Protein 8AK1 (pdb70)

Nearest PDB structures (foldseek):
  8ak1-assembly1_A  TM=1.008E+00  e=2.665E-19  synthetic construct
  8aiw-assembly1_A  TM=1.008E+00  e=1.060E-18  synthetic construct
  7z73-assembly1_F  TM=9.991E-01  e=9.534E-16  synthetic construct
  8p9d-assembly1_F  TM=9.968E-01  e=1.511E-15  Lama glama
  5eyl-assembly1_A  TM=9.914E-01  e=3.249E-14  synthetic construct

Foldseek 3Di:
DLLVVLLVCLQVQVLVSNVVSVVVPHDQCRQDPFQDGSLLRNLLNLNVSSNVVSVVSPHDLAGQTNQQDGSLLNNLLNQRQVSNVVSVVSPHDQQRAGPVRDGSLNNNVVNVNVVNNVVSVVSD/DVQLVVLVVVVVVLLVVLLVCLLVQQCPDPVSVVCCVPRPVVVLQVSLCSNCVVQVDDDGDDFDLVVQPDPGSSSSSNVSSVSSVVVVVVSVVVVVVSVD

Solvent-accessible surface area: 10208 Å² total; per-residue (Å²): 106,63,20,64,104,0,16,65,1,0,0,8,24,30,50,97,63,0,102,92,7,31,91,101,62,9,78,15,87,11,118,31,140,44,4,0,18,0,0,0,6,0,0,7,9,26,30,56,75,1,0,38,15,0,20,144,61,53,13,79,15,45,15,105,8,118,28,6,0,1,0,1,0,0,0,0,3,4,31,40,64,104,3,0,77,12,0,38,142,76,48,10,62,24,100,5,101,12,136,84,33,2,24,0,84,36,0,0,50,140,10,59,19,132,94,3,12,119,46,2,56,92,55,96,139,129,60,21,87,48,4,50,145,1,1,85,50,9,19,139,23,1,91,94,10,1,69,85,1,57,28,96,42,130,11,6,66,12,0,0,37,0,1,0,26,6,2,0,42,35,0,14,72,12,0,1,73,80,27,63,22,93,122,110,18,92,29,26,66,126,151,5,111,96,177,56,4,72,113,19,0,44,27,0,8,80,31,0,29,72,22,41,122,102,8,40,47,72,6,109,104,120,120,123

Organism: Helicobacter pylori (strain ATCC 700392 / 26695) (NCBI:txid85962)

Radius of gyration: 17.0 Å; Cα contacts (8 Å, |Δi|>4): 354; chains: 2; bounding box: 44×47×41 Å

Secondary structure (DSSP, 8-state):
-HHHHHHHHHHHT-HHHHHHHHHTT--TT---TTS--HHHHHHHHT-HHHHHHHHHTT--TT---TTS--HHHHHHHHT-HHHHHHHHHTT--TT---TT---HHHHHHHTT-HHHHHHHHHH-/-HHHHHHHHHHHHHHHHHHHHGGG--TTSHHHHHHHIIIIIHHHHHHHHHHHGGGT--------GGG---S-HHHHHHHHHHHHHHHHHHHHHHHHHHH-

Sequence (224 aa):
DLGKKLLEAALIGQDDEVRILMANGADVNAMDNFGHTPLHLAAMMGHLEIVEVLLKTGADVNAFDLTGFTPLHLAAYAGHLEIVEVLLKHGADVNAQDQDGATPFDLAAWFGNEDIAEVLQKAAIKAFEETLKGFETWLKVAMQKATLIDYNSLTGQALFQSAIYAPALSFFSSMGAPFGIIETFTLAPTKCPYLDGLKISACLMEQVIQNYRMIVALIQNKLS

B-factor: mean 23.22, std 9.91, range [10.46, 76.13]

Structure (mmCIF, N/CA/C/O backbone):
data_8AK1
#
_entry.id   8AK1
#
_cell.length_a   32.441
_cell.length_b   79.673
_cell.length_c   90.056
_cell.angle_alpha   90.000
_cell.angle_beta   90.000
_cell.angle_gamma   90.000
#
_symmetry.space_group_name_H-M   'P 21 21 21'
#
loop_
_entity.id
_entity.type
_entity.pdbx_description
1 polymer 'Designed Ankyrin Repeat Protein K2'
2 polymer 'Cag pathogenicity island protein (Cag19)'
3 water water
#
loop_
_atom_site.group_PDB
_atom_site.id
_atom_site.type_symbol
_atom_site.label_atom_id
_atom_site.label_alt_id
_atom_site.label_comp_id
_atom_site.label_asym_id
_atom_site.label_entity_id
_atom_site.label_seq_id
_atom_site.pdbx_PDB_ins_code
_atom_site.Cartn_x
_atom_site.Cartn_y
_atom_site.Cartn_z
_atom_site.occupancy
_atom_site.B_iso_or_equiv
_atom_site.auth_seq_id
_atom_site.auth_comp_id
_atom_site.auth_asym_id
_atom_site.auth_atom_id
_atom_site.pdbx_PDB_model_num
ATOM 1 N N . ASP A 1 15 ? -3.461 13.592 9.513 1.00 60.17 15 ASP A N 1
ATOM 2 C CA . ASP A 1 15 ? -3.846 12.184 9.574 1.00 36.59 15 ASP A CA 1
ATOM 3 C C . ASP A 1 15 ? -3.576 11.600 10.958 1.00 37.96 15 ASP A C 1
ATOM 4 O O . ASP A 1 15 ? -2.876 10.578 11.089 1.00 30.18 15 ASP A O 1
ATOM 6 N N . LEU A 1 16 ? -4.144 12.243 11.987 1.00 30.49 16 LEU A N 1
ATOM 7 C CA . LEU A 1 16 ? -3.817 11.867 13.359 1.00 27.13 16 LEU A CA 1
ATOM 8 C C . LEU A 1 16 ? -4.339 10.482 13.709 1.00 25.62 16 LEU A C 1
ATOM 9 O O . LEU A 1 16 ? -3.741 9.796 14.543 1.00 19.55 16 LEU A O 1
ATOM 14 N N . GLY A 1 17 ? -5.460 10.070 13.116 1.00 20.94 17 GLY A N 1
ATOM 15 C CA . GLY A 1 17 ? -6.007 8.764 13.443 1.00 19.98 17 GLY A CA 1
ATOM 16 C C . GLY A 1 17 ? -5.093 7.634 13.019 1.00 18.86 17 GLY A C 1
ATOM 17 O O . GLY A 1 17 ? -4.862 6.681 13.775 1.00 18.39 17 GLY A O 1
ATOM 18 N N . LYS A 1 18 ? -4.570 7.716 11.796 1.00 17.60 18 LYS A N 1
ATOM 19 C CA . LYS A 1 18 ? -3.638 6.705 11.324 1.00 20.56 18 LYS A CA 1
ATOM 20 C C . LYS A 1 18 ? -2.370 6.715 12.162 1.00 15.30 18 LYS A C 1
ATOM 21 O O . LYS A 1 18 ? -1.829 5.659 12.488 1.00 17.28 18 LYS A O 1
ATOM 23 N N . LYS A 1 19 ? -1.885 7.905 12.528 1.00 15.85 19 LYS A N 1
ATOM 24 C CA . LYS A 1 19 ? -0.697 7.971 13.376 1.00 17.61 19 LYS A CA 1
ATOM 25 C C . LYS A 1 19 ? -0.947 7.314 14.727 1.00 15.37 19 LYS A C 1
ATOM 26 O O . LYS A 1 19 ? -0.078 6.607 15.256 1.00 16.71 19 LYS A O 1
ATOM 32 N N . LEU A 1 20 ? -2.134 7.538 15.306 1.00 16.94 20 LEU A N 1
ATOM 33 C CA . LEU A 1 20 ? -2.460 6.946 16.597 1.00 15.51 20 LEU A CA 1
ATOM 34 C C . LEU A 1 20 ? -2.559 5.428 16.502 1.00 17.36 20 LEU A C 1
ATOM 35 O O . LEU A 1 20 ? -2.059 4.713 17.378 1.00 16.30 20 LEU A O 1
ATOM 40 N N . LEU A 1 21 ? -3.213 4.920 15.454 1.00 13.38 21 LEU A N 1
ATOM 41 C CA . LEU A 1 21 ? -3.278 3.475 15.245 1.00 12.91 21 LEU A CA 1
ATOM 42 C C . LEU A 1 21 ? -1.880 2.879 15.133 1.00 15.81 21 LEU A C 1
ATOM 43 O O . LEU A 1 21 ? -1.604 1.791 15.663 1.00 13.66 21 LEU A O 1
ATOM 48 N N . GLU A 1 22 ? -0.988 3.581 14.438 1.00 13.88 22 GLU A N 1
ATOM 49 C CA . GLU A 1 22 ? 0.379 3.097 14.262 1.00 14.11 22 GLU A CA 1
ATOM 50 C C . GLU A 1 22 ? 1.143 3.111 15.579 1.00 15.12 22 GLU A C 1
ATOM 51 O O . GLU A 1 22 ? 1.823 2.133 15.930 1.00 14.58 22 GLU A O 1
ATOM 57 N N . ALA A 1 23 ? 1.078 4.227 16.307 1.00 14.16 23 ALA A N 1
ATOM 58 C CA . ALA A 1 23 ? 1.809 4.320 17.566 1.00 17.10 23 ALA A CA 1
ATOM 59 C C . ALA A 1 23 ? 1.258 3.350 18.603 1.00 14.78 23 ALA A C 1
ATOM 60 O O . ALA A 1 23 ? 2.024 2.786 19.393 1.00 14.63 23 ALA A O 1
ATOM 62 N N . ALA A 1 24 ? -0.057 3.121 18.600 1.00 12.86 24 ALA A N 1
ATOM 63 C CA . ALA A 1 24 ? -0.638 2.194 19.561 1.00 14.03 24 ALA A CA 1
ATOM 64 C C . ALA A 1 24 ? -0.241 0.751 19.266 1.00 13.62 24 ALA A C 1
ATOM 65 O O . ALA A 1 24 ? -0.156 -0.071 20.185 1.00 15.00 24 ALA A O 1
ATOM 67 N N . LEU A 1 25 ? -0.031 0.412 18.000 1.00 13.93 25 LEU A N 1
ATOM 68 C CA . LEU A 1 25 ? 0.428 -0.936 17.682 1.00 12.24 25 LEU A CA 1
ATOM 69 C C . LEU A 1 25 ? 1.915 -1.088 17.993 1.00 13.70 25 LEU A C 1
ATOM 70 O O . LEU A 1 25 ? 2.341 -2.067 18.625 1.00 13.88 25 LEU A O 1
ATOM 75 N N . ILE A 1 26 ? 2.722 -0.123 17.557 1.00 12.18 26 ILE A N 1
ATOM 76 C CA . ILE A 1 26 ? 4.161 -0.239 17.751 1.00 11.88 26 ILE A CA 1
ATOM 77 C C . ILE A 1 26 ? 4.518 -0.194 19.230 1.00 14.18 26 ILE A C 1
ATOM 78 O O . ILE A 1 26 ? 5.454 -0.873 19.672 1.00 15.90 26 ILE A O 1
ATOM 83 N N . GLY A 1 27 ? 3.775 0.572 20.019 1.00 14.03 27 GLY A N 1
ATOM 84 C CA . GLY A 1 27 ? 4.111 0.796 21.410 1.00 15.05 27 GLY A CA 1
ATOM 85 C C . GLY A 1 27 ? 4.881 2.075 21.682 1.00 21.50 27 GLY A C 1
ATOM 86 O O . GLY A 1 27 ? 5.760 2.077 22.553 1.00 20.97 27 GLY A O 1
ATOM 87 N N . GLN A 1 28 ? 4.595 3.153 20.956 1.00 15.22 28 GLN A N 1
ATOM 88 C CA . GLN A 1 28 ? 5.255 4.446 21.157 1.00 16.69 28 GLN A CA 1
ATOM 89 C C . GLN A 1 28 ? 4.453 5.271 22.163 1.00 19.83 28 GLN A C 1
ATOM 90 O O . GLN A 1 28 ? 3.639 6.124 21.802 1.00 18.20 28 GLN A O 1
ATOM 96 N N . ASP A 1 29 ? 4.700 4.998 23.457 1.00 18.15 29 ASP A N 1
ATOM 97 C CA . ASP A 1 29 ? 3.973 5.662 24.544 1.00 20.92 29 ASP A CA 1
ATOM 98 C C . ASP A 1 29 ? 3.977 7.177 24.390 1.00 22.74 29 ASP A C 1
ATOM 99 O O . ASP A 1 29 ? 2.926 7.819 24.465 1.00 21.50 29 ASP A O 1
ATOM 104 N N . ASP A 1 30 ? 5.169 7.771 24.237 1.00 20.98 30 ASP A N 1
ATOM 105 C CA . ASP A 1 30 ? 5.260 9.227 24.137 1.00 22.95 30 ASP A CA 1
ATOM 106 C C . ASP A 1 30 ? 4.424 9.744 22.979 1.00 18.97 30 ASP A C 1
ATOM 107 O O . ASP A 1 30 ? 3.689 10.723 23.126 1.00 18.09 30 ASP A O 1
ATOM 112 N N . GLU A 1 31 ? 4.505 9.082 21.824 1.00 18.58 31 GLU A N 1
ATOM 113 C CA . GLU A 1 31 ? 3.755 9.536 20.659 1.00 18.51 31 GLU A CA 1
ATOM 114 C C . GLU A 1 31 ? 2.250 9.418 20.883 1.00 18.69 31 GLU A C 1
ATOM 115 O O . GLU A 1 31 ? 1.489 10.308 20.475 1.00 19.09 31 GLU A O 1
ATOM 121 N N . VAL A 1 32 ? 1.792 8.336 21.527 1.00 15.48 32 VAL A N 1
ATOM 122 C CA . VAL A 1 32 ? 0.360 8.231 21.822 1.00 14.36 32 VAL A CA 1
ATOM 123 C C . VAL A 1 32 ? -0.093 9.407 22.686 1.00 20.05 32 VAL A C 1
ATOM 124 O O . VAL A 1 32 ? -1.145 10.019 22.441 1.00 18.42 32 VAL A O 1
ATOM 128 N N . ARG A 1 33 ? 0.686 9.732 23.723 1.00 19.11 33 ARG A N 1
ATOM 129 C CA . ARG A 1 33 ? 0.306 10.836 24.604 1.00 20.11 33 ARG A CA 1
ATOM 130 C C . ARG A 1 33 ? 0.277 12.161 23.852 1.00 19.05 33 ARG A C 1
ATOM 131 O O . ARG A 1 33 ? -0.644 12.966 24.033 1.00 19.65 33 ARG A O 1
ATOM 139 N N . ILE A 1 34 ? 1.287 12.408 23.016 1.00 21.33 34 ILE A N 1
ATOM 140 C CA . ILE A 1 34 ? 1.315 13.617 22.195 1.00 21.30 34 ILE A CA 1
ATOM 141 C C . ILE A 1 34 ? 0.086 13.678 21.292 1.00 21.23 34 ILE A C 1
ATOM 142 O O . ILE A 1 34 ? -0.575 14.719 21.181 1.00 23.34 34 ILE A O 1
ATOM 147 N N . LEU A 1 35 ? -0.238 12.560 20.635 1.00 21.53 35 LEU A N 1
ATOM 148 C CA . LEU A 1 35 ? -1.364 12.549 19.706 1.00 19.59 35 LEU A CA 1
ATOM 149 C C . LEU A 1 35 ? -2.677 12.847 20.420 1.00 20.78 35 LEU A C 1
ATOM 150 O O . LEU A 1 35 ? -3.500 13.622 19.916 1.00 21.04 35 LEU A O 1
ATOM 155 N N . MET A 1 36 ? -2.894 12.254 21.601 1.00 20.40 36 MET A N 1
ATOM 156 C CA . MET A 1 36 ? -4.142 12.518 22.316 1.00 22.20 36 MET A CA 1
ATOM 157 C C . MET A 1 36 ? -4.213 13.977 22.744 1.00 20.26 36 MET A C 1
ATOM 158 O O . MET A 1 36 ? -5.277 14.604 22.670 1.00 20.68 36 MET A O 1
ATOM 163 N N . ALA A 1 37 ? -3.082 14.545 23.169 1.00 21.64 37 ALA A N 1
ATOM 164 C CA . ALA A 1 37 ? -3.088 15.945 23.567 1.00 21.25 37 ALA A CA 1
ATOM 165 C C . ALA A 1 37 ? -3.321 16.868 22.381 1.00 27.34 37 ALA A C 1
ATOM 166 O O . ALA A 1 37 ? -3.750 18.007 22.571 1.00 32.00 37 ALA A O 1
ATOM 168 N N . ASN A 1 38 ? -3.062 16.404 21.163 1.00 22.25 38 ASN A N 1
ATOM 169 C CA . ASN A 1 38 ? -3.250 17.220 19.974 1.00 22.63 38 ASN A CA 1
ATOM 170 C C . ASN A 1 38 ? -4.517 16.847 19.223 1.00 26.56 38 ASN A C 1
ATOM 171 O O . ASN A 1 38 ? -4.650 17.176 18.042 1.00 24.63 38 ASN A O 1
ATOM 176 N N . GLY A 1 39 ? -5.433 16.138 19.880 1.00 23.07 39 GLY A N 1
ATOM 177 C CA . GLY A 1 39 ? -6.766 15.941 19.350 1.00 24.47 39 GLY A CA 1
ATOM 178 C C . GLY A 1 39 ? -6.996 14.693 18.534 1.00 24.69 39 GLY A C 1
ATOM 179 O O . GLY A 1 39 ? -8.004 14.626 17.825 1.00 21.40 39 GLY A O 1
ATOM 180 N N . ALA A 1 40 ? -6.103 13.705 18.591 1.00 19.38 40 ALA A N 1
ATOM 181 C CA . ALA A 1 40 ? -6.343 12.474 17.847 1.00 18.68 40 ALA A CA 1
ATOM 182 C C . ALA A 1 40 ? -7.631 11.803 18.314 1.00 23.68 40 ALA A C 1
ATOM 183 O O . ALA A 1 40 ? -8.004 11.866 19.489 1.00 21.98 40 ALA A O 1
ATOM 185 N N . ASP A 1 41 ? -8.317 11.156 17.370 1.00 18.58 41 ASP A N 1
ATOM 186 C CA . ASP A 1 41 ? -9.570 10.460 17.643 1.00 21.85 41 ASP A CA 1
ATOM 187 C C . ASP A 1 41 ? -9.268 9.121 18.308 1.00 22.15 41 ASP A C 1
ATOM 188 O O . ASP A 1 41 ? -8.691 8.218 17.686 1.00 18.67 41 ASP A O 1
ATOM 193 N N . VAL A 1 42 ? -9.672 8.986 19.571 1.00 19.18 42 VAL A N 1
ATOM 194 C CA . VAL A 1 42 ? -9.488 7.729 20.283 1.00 17.11 42 VAL A CA 1
ATOM 195 C C . VAL A 1 42 ? -10.270 6.591 19.623 1.00 15.92 42 VAL A C 1
ATOM 196 O O . VAL A 1 42 ? -9.995 5.415 19.888 1.00 19.34 42 VAL A O 1
ATOM 200 N N . ASN A 1 43 ? -11.250 6.911 18.769 1.00 16.77 43 ASN A N 1
ATOM 201 C CA . ASN A 1 43 ? -12.042 5.912 18.052 1.00 19.13 43 ASN A CA 1
ATOM 202 C C . ASN A 1 43 ? -11.536 5.641 16.634 1.00 17.86 43 ASN A C 1
ATOM 203 O O . ASN A 1 43 ? -12.252 5.000 15.856 1.00 19.44 43 ASN A O 1
ATOM 208 N N . ALA A 1 44 ? -10.352 6.147 16.266 1.00 16.61 44 ALA A N 1
ATOM 209 C CA . ALA A 1 44 ? -9.802 5.923 14.929 1.00 18.75 44 ALA A CA 1
ATOM 210 C C . ALA A 1 44 ? -9.840 4.443 14.586 1.00 19.24 44 ALA A C 1
ATOM 211 O O . ALA A 1 44 ? -9.601 3.596 15.441 1.00 18.02 44 ALA A O 1
ATOM 213 N N . MET A 1 45 ? -10.150 4.131 13.331 1.00 15.39 45 MET A N 1
ATOM 214 C CA . MET A 1 45 ? -10.382 2.748 12.927 1.00 13.59 45 MET A CA 1
ATOM 215 C C . MET A 1 45 ? -9.469 2.375 11.769 1.00 15.90 45 MET A C 1
ATOM 216 O O . MET A 1 45 ? -9.413 3.101 10.770 1.00 15.50 45 MET A O 1
ATOM 221 N N . ASP A 1 46 ? -8.745 1.254 11.897 1.00 13.61 46 ASP A N 1
ATOM 222 C CA . ASP A 1 46 ? -7.979 0.789 10.745 1.00 16.03 46 ASP A CA 1
ATOM 223 C C . ASP A 1 46 ? -8.904 0.030 9.789 1.00 16.05 46 ASP A C 1
ATOM 224 O O . ASP A 1 46 ? -10.120 -0.069 10.007 1.00 14.90 46 ASP A O 1
ATOM 229 N N . ASN A 1 47 ? -8.335 -0.492 8.696 1.00 13.86 47 ASN A N 1
ATOM 230 C CA . ASN A 1 47 ? -9.167 -1.099 7.657 1.00 14.52 47 ASN A CA 1
ATOM 231 C C . ASN A 1 47 ? -9.723 -2.444 8.076 1.00 16.61 47 ASN A C 1
ATOM 232 O O . ASN A 1 47 ? -10.433 -3.087 7.293 1.00 18.17 47 ASN A O 1
ATOM 237 N N . PHE A 1 48 ? -9.402 -2.887 9.283 1.00 12.83 48 PHE A N 1
ATOM 238 C CA . PHE A 1 48 ? -9.896 -4.140 9.822 1.00 12.04 48 PHE A CA 1
ATOM 239 C C . PHE A 1 48 ? -10.888 -3.913 10.945 1.00 11.76 48 PHE A C 1
ATOM 240 O O . PHE A 1 48 ? -11.318 -4.875 11.582 1.00 13.53 48 PHE A O 1
ATOM 248 N N . GLY A 1 49 ? -11.285 -2.658 11.175 1.00 14.10 49 GLY A N 1
ATOM 249 C CA . GLY A 1 49 ? -12.181 -2.329 12.262 1.00 15.77 49 GLY A CA 1
ATOM 250 C C . GLY A 1 49 ? -11.529 -2.175 13.618 1.00 11.70 49 GLY A C 1
ATOM 251 O O . GLY A 1 49 ? -12.246 -2.002 14.614 1.00 11.71 49 GLY A O 1
ATOM 252 N N . HIS A 1 50 ? -10.200 -2.248 13.704 1.00 13.34 50 HIS A N 1
ATOM 253 C CA . HIS A 1 50 ? -9.543 -2.062 14.991 1.00 12.62 50 HIS A CA 1
ATOM 254 C C . HIS A 1 50 ? -9.564 -0.596 15.401 1.00 13.71 50 HIS A C 1
ATOM 255 O O . HIS A 1 50 ? -9.276 0.292 14.591 1.00 14.81 50 HIS A O 1
ATOM 262 N N . THR A 1 51 ? -9.824 -0.354 16.679 1.00 12.25 51 THR A N 1
ATOM 263 C CA . THR A 1 51 ? -9.465 0.907 17.321 1.00 12.86 51 THR A CA 1
ATOM 264 C C . THR A 1 51 ? -8.056 0.805 17.869 1.00 14.13 51 THR A C 1
ATOM 265 O O . THR A 1 51 ? -7.487 -0.290 17.964 1.00 13.47 51 THR A O 1
ATOM 269 N N . PRO A 1 52 ? -7.456 1.937 18.258 1.00 14.82 52 PRO A N 1
ATOM 270 C CA . PRO A 1 52 ? -6.149 1.863 18.928 1.00 12.77 52 PRO A CA 1
ATOM 271 C C . PRO A 1 52 ? -6.160 0.954 20.134 1.00 12.89 52 PRO A C 1
ATOM 272 O O . PRO A 1 52 ? -5.167 0.266 20.384 1.00 16.12 52 PRO A O 1
ATOM 276 N N . LEU A 1 53 ? -7.266 0.913 20.882 1.00 11.59 53 LEU A N 1
ATOM 277 C CA . LEU A 1 53 ? -7.302 0.059 22.064 1.00 15.35 53 LEU A CA 1
ATOM 278 C C . LEU A 1 53 ? -7.174 -1.413 21.681 1.00 13.83 53 LEU A C 1
ATOM 279 O O . LEU A 1 53 ? -6.494 -2.172 22.380 1.00 13.43 53 LEU A O 1
ATOM 284 N N . HIS A 1 54 ? -7.836 -1.835 20.593 1.00 15.09 54 HIS A N 1
ATOM 285 C CA . HIS A 1 54 ? -7.633 -3.183 20.058 1.00 16.20 54 HIS A CA 1
ATOM 286 C C . HIS A 1 54 ? -6.147 -3.491 19.912 1.00 15.41 54 HIS A C 1
ATOM 287 O O . HIS A 1 54 ? -5.670 -4.552 20.336 1.00 12.28 54 HIS A O 1
ATOM 294 N N . LEU A 1 55 ? -5.409 -2.584 19.265 1.00 12.10 55 LEU A N 1
ATOM 295 C CA . LEU A 1 55 ? -4.029 -2.901 18.901 1.00 12.74 55 LEU A CA 1
ATOM 296 C C . LEU A 1 55 ? -3.128 -2.911 20.131 1.00 15.16 55 LEU A C 1
ATOM 297 O O . LEU A 1 55 ? -2.314 -3.829 20.300 1.00 15.64 55 LEU A O 1
ATOM 302 N N . ALA A 1 56 ? -3.282 -1.915 21.012 1.00 14.72 56 ALA A N 1
ATOM 303 C CA . ALA A 1 56 ? -2.485 -1.862 22.239 1.00 12.99 56 ALA A CA 1
ATOM 304 C C . ALA A 1 56 ? -2.766 -3.054 23.144 1.00 12.99 56 ALA A C 1
ATOM 305 O O . ALA A 1 56 ? -1.845 -3.598 23.761 1.00 14.27 56 ALA A O 1
ATOM 307 N N . ALA A 1 57 ? -4.038 -3.476 23.236 1.00 14.02 57 ALA A N 1
ATOM 308 C CA . ALA A 1 57 ? -4.382 -4.611 24.085 1.00 12.56 57 ALA A CA 1
ATOM 309 C C . ALA A 1 57 ? -3.822 -5.903 23.515 1.00 14.43 57 ALA A C 1
ATOM 310 O O . ALA A 1 57 ? -3.300 -6.738 24.258 1.00 15.71 57 ALA A O 1
ATOM 312 N N . MET A 1 58 ? -3.923 -6.080 22.198 1.00 12.45 58 MET A N 1
ATOM 313 C CA . MET A 1 58 ? -3.337 -7.252 21.559 1.00 15.14 58 MET A CA 1
ATOM 314 C C . MET A 1 58 ? -1.820 -7.298 21.747 1.00 14.60 58 MET A C 1
ATOM 315 O O . MET A 1 58 ? -1.234 -8.383 21.883 1.00 14.24 58 MET A O 1
ATOM 320 N N . MET A 1 59 ? -1.168 -6.140 21.737 1.00 12.56 59 MET A N 1
ATOM 321 C CA . MET A 1 59 ? 0.293 -6.084 21.830 1.00 15.27 59 MET A CA 1
ATOM 322 C C . MET A 1 59 ? 0.797 -6.170 23.262 1.00 14.48 59 MET A C 1
ATOM 323 O O . MET A 1 59 ? 1.992 -6.418 23.471 1.00 17.20 59 MET A O 1
ATOM 328 N N . GLY A 1 60 ? -0.080 -5.966 24.239 1.00 14.00 60 GLY A N 1
ATOM 329 C CA . GLY A 1 60 ? 0.318 -5.943 25.630 1.00 18.47 60 GLY A CA 1
ATOM 330 C C . GLY A 1 60 ? 0.894 -4.626 26.097 1.00 22.85 60 GLY A C 1
ATOM 331 O O . GLY A 1 60 ? 1.617 -4.607 27.099 1.00 18.18 60 GLY A O 1
ATOM 332 N N . HIS A 1 61 ? 0.601 -3.521 25.402 1.00 14.18 61 HIS A N 1
ATOM 333 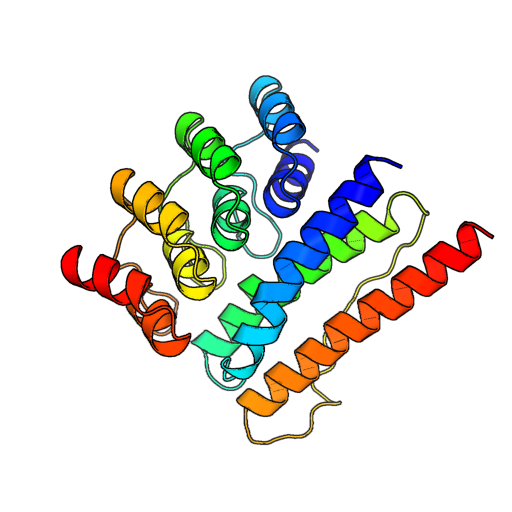C CA . HIS A 1 61 ? 1.124 -2.195 25.761 1.00 20.80 61 HIS A CA 1
ATOM 334 C C . HIS A 1 61 ? 0.266 -1.615 26.885 1.00 18.68 61 HIS A C 1
ATOM 335 O O . HIS A 1 61 ? -0.722 -0.913 26.645 1.00 17.43 61 HIS A O 1
ATOM 342 N N . LEU A 1 62 ? 0.667 -1.880 28.134 1.00 18.07 62 LEU A N 1
ATOM 343 C CA . LEU A 1 62 ? -0.186 -1.565 29.278 1.00 19.43 62 LEU A CA 1
ATOM 344 C C . LEU A 1 62 ? -0.410 -0.061 29.431 1.00 20.59 62 LEU A C 1
ATOM 345 O O . LEU A 1 62 ? -1.548 0.392 29.608 1.00 22.17 62 LEU A O 1
ATOM 350 N N . GLU A 1 63 ? 0.662 0.735 29.382 1.00 19.47 63 GLU A N 1
ATOM 351 C CA . GLU A 1 63 ? 0.482 2.163 29.626 1.00 25.32 63 GLU A CA 1
ATOM 352 C C . GLU A 1 63 ? -0.347 2.801 28.521 1.00 23.81 63 GLU A C 1
ATOM 353 O O . GLU A 1 63 ? -1.150 3.703 28.782 1.00 19.33 63 GLU A O 1
ATOM 359 N N . ILE A 1 64 ? -0.188 2.328 27.284 1.00 17.03 64 ILE A N 1
ATOM 360 C CA . ILE A 1 64 ? -1.005 2.867 26.199 1.00 16.07 64 ILE A CA 1
ATOM 361 C C . ILE A 1 64 ? -2.468 2.480 26.389 1.00 18.87 64 ILE A C 1
ATOM 362 O O . ILE A 1 64 ? -3.366 3.307 26.191 1.00 17.40 64 ILE A O 1
ATOM 367 N N . VAL A 1 65 ? -2.734 1.232 26.793 1.00 17.04 65 VAL A N 1
ATOM 368 C CA . VAL A 1 65 ? -4.105 0.831 27.125 1.00 15.22 65 VAL A CA 1
ATOM 369 C C . VAL A 1 65 ? -4.693 1.772 28.176 1.00 18.76 65 VAL A C 1
ATOM 370 O O . VAL A 1 65 ? -5.829 2.245 28.048 1.00 21.42 65 VAL A O 1
ATOM 374 N N . GLU A 1 66 ? -3.919 2.068 29.226 1.00 21.14 66 GLU A N 1
ATOM 375 C CA . GLU A 1 66 ? -4.395 2.980 30.266 1.00 25.17 66 GLU A CA 1
ATOM 376 C C . GLU A 1 66 ? -4.677 4.373 29.710 1.00 24.19 66 GLU A C 1
ATOM 377 O O . GLU A 1 66 ? -5.703 4.980 30.039 1.00 24.58 66 GLU A O 1
ATOM 383 N N . VAL A 1 67 ? -3.773 4.900 28.878 1.00 18.71 67 VAL A N 1
ATOM 384 C CA . VAL A 1 67 ? -3.959 6.237 28.309 1.00 21.76 67 VAL A CA 1
ATOM 385 C C . VAL A 1 67 ? -5.222 6.286 27.453 1.00 20.63 67 VAL A C 1
ATOM 386 O O . VAL A 1 67 ? -6.024 7.230 27.532 1.00 19.29 67 VAL A O 1
ATOM 390 N N . LEU A 1 68 ? -5.417 5.263 26.622 1.00 20.64 68 LEU A N 1
ATOM 391 C CA . LEU A 1 68 ? -6.574 5.229 25.736 1.00 16.36 68 LEU A CA 1
ATOM 392 C C . LEU A 1 68 ? -7.869 5.132 26.520 1.00 18.79 68 LEU A C 1
ATOM 393 O O . LEU A 1 68 ? -8.871 5.766 26.159 1.00 20.60 68 LEU A O 1
ATOM 398 N N . LEU A 1 69 ? -7.882 4.331 27.588 1.00 19.36 69 LEU A N 1
ATOM 399 C CA . LEU A 1 69 ? -9.102 4.231 28.382 1.00 20.24 69 LEU A CA 1
ATOM 400 C C . LEU A 1 69 ? -9.382 5.543 29.104 1.00 20.79 69 LEU A C 1
ATOM 401 O O . LEU A 1 69 ? -10.537 5.967 29.203 1.00 21.93 69 LEU A O 1
ATOM 406 N N . LYS A 1 70 ? -8.336 6.207 29.593 1.00 23.54 70 LYS A N 1
ATOM 407 C CA . LYS A 1 70 ? -8.526 7.495 30.252 1.00 23.91 70 LYS A CA 1
ATOM 408 C C . LYS A 1 70 ?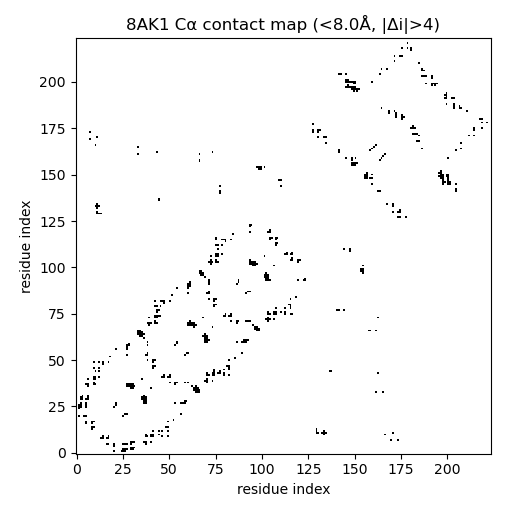 -9.082 8.541 29.298 1.00 28.27 70 LYS A C 1
ATOM 409 O O . LYS A 1 70 ? -9.814 9.441 29.728 1.00 30.24 70 LYS A O 1
ATOM 415 N N . THR A 1 71 ? -8.732 8.465 28.014 1.00 24.29 71 THR A N 1
ATOM 416 C CA . THR A 1 71 ? -9.169 9.458 27.039 1.00 20.19 71 THR A CA 1
ATOM 417 C C . THR A 1 71 ? -10.413 9.020 26.262 1.00 27.87 71 THR A C 1
ATOM 418 O O . THR A 1 71 ? -10.718 9.601 25.214 1.00 29.44 71 THR A O 1
ATOM 422 N N . GLY A 1 72 ? -11.155 8.034 26.766 1.00 19.86 72 GLY A N 1
ATOM 423 C CA . GLY A 1 72 ? -12.493 7.751 26.268 1.00 22.51 72 GLY A CA 1
ATOM 424 C C . GLY A 1 72 ? -12.672 6.537 25.368 1.00 21.05 72 GLY A C 1
ATOM 425 O O . GLY A 1 72 ? -13.765 6.358 24.820 1.00 20.81 72 GLY A O 1
ATOM 426 N N . ALA A 1 73 ? -11.651 5.698 25.197 1.00 21.01 73 ALA A N 1
ATOM 427 C CA . ALA A 1 73 ? -11.808 4.529 24.334 1.00 18.58 73 ALA A CA 1
ATOM 428 C C . ALA A 1 73 ? -12.966 3.657 24.809 1.00 19.81 73 ALA A C 1
ATOM 429 O O . ALA A 1 73 ? -13.156 3.456 26.011 1.00 18.45 73 ALA A O 1
ATOM 431 N N . ASP A 1 74 ? -13.755 3.150 23.858 1.00 16.80 74 ASP A N 1
ATOM 432 C CA . ASP A 1 74 ? -14.772 2.144 24.162 1.00 20.08 74 ASP A CA 1
ATOM 433 C C . ASP A 1 74 ? -14.073 0.830 24.470 1.00 15.59 74 ASP A C 1
ATOM 434 O O . ASP A 1 74 ? -13.454 0.234 23.583 1.00 15.35 74 ASP A O 1
ATOM 439 N N . VAL A 1 75 ? -14.176 0.374 25.722 1.00 13.41 75 VAL A N 1
ATOM 440 C CA . VAL A 1 75 ? -13.534 -0.875 26.125 1.00 14.88 75 VAL A CA 1
ATOM 441 C C . VAL A 1 75 ? -14.123 -2.080 25.386 1.00 19.52 75 VAL A C 1
ATOM 442 O O . VAL A 1 75 ? -13.479 -3.131 25.297 1.00 17.96 75 VAL A O 1
ATOM 446 N N . ASN A 1 76 ? -15.327 -1.944 24.830 1.00 15.25 76 ASN A N 1
ATOM 447 C CA . ASN A 1 76 ? -16.065 -3.068 24.265 1.00 15.27 76 ASN A CA 1
ATOM 448 C C . ASN A 1 76 ? -16.248 -2.959 22.752 1.00 17.89 76 ASN A C 1
ATOM 449 O O . ASN A 1 76 ? -17.120 -3.628 22.187 1.00 17.66 76 ASN A O 1
ATOM 454 N N . ALA A 1 77 ? -15.426 -2.154 22.085 1.00 12.67 77 ALA A N 1
ATOM 455 C CA . ALA A 1 77 ? -15.529 -1.988 20.641 1.00 13.87 77 ALA A CA 1
ATOM 456 C C . ALA A 1 77 ? -15.282 -3.308 19.917 1.00 17.12 77 ALA A C 1
ATOM 457 O O . ALA A 1 77 ? -14.418 -4.097 20.307 1.00 16.84 77 ALA A O 1
ATOM 459 N N . PHE A 1 78 ? -16.041 -3.540 18.844 1.00 11.24 78 PHE A N 1
ATOM 460 C CA . PHE A 1 78 ? -15.858 -4.710 17.987 1.00 11.90 78 PHE A CA 1
ATOM 461 C C . PHE A 1 78 ? -15.167 -4.336 16.680 1.00 12.49 78 PHE A C 1
ATOM 462 O O . PHE A 1 78 ? -15.504 -3.322 16.061 1.00 13.73 78 PHE A O 1
ATOM 470 N N . ASP A 1 79 ? -14.215 -5.169 16.240 1.00 11.21 79 ASP A N 1
ATOM 471 C CA . ASP A 1 79 ? -13.619 -4.950 14.929 1.00 10.55 79 ASP A CA 1
ATOM 472 C C . ASP A 1 79 ? -14.480 -5.662 13.887 1.00 14.58 79 ASP A C 1
ATOM 473 O O . ASP A 1 79 ? -15.528 -6.226 14.210 1.00 14.69 79 ASP A O 1
ATOM 478 N N . LEU A 1 80 ? -14.070 -5.599 12.616 1.00 12.25 80 LEU A N 1
ATOM 479 C CA . LEU A 1 80 ? -14.924 -6.144 11.561 1.00 18.20 80 LEU A CA 1
ATOM 480 C C . LEU A 1 80 ? -15.045 -7.664 11.634 1.00 15.43 80 LEU A C 1
ATOM 481 O O . LEU A 1 80 ? -15.995 -8.229 11.073 1.00 17.91 80 LEU A O 1
ATOM 486 N N . THR A 1 81 ? -14.116 -8.334 12.316 1.00 12.20 81 THR A N 1
ATOM 487 C CA . THR A 1 81 ? -14.174 -9.775 12.508 1.00 17.30 81 THR A CA 1
ATOM 488 C C . THR A 1 81 ? -14.842 -10.158 13.820 1.00 17.54 81 THR A C 1
ATOM 489 O O . THR A 1 81 ? -14.857 -11.345 14.184 1.00 15.45 8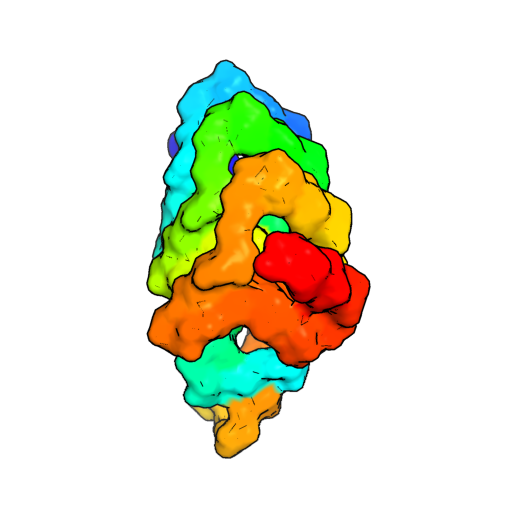1 THR A O 1
ATOM 493 N N . GLY A 1 82 ? -15.419 -9.190 14.521 1.00 16.03 82 GLY A N 1
ATOM 494 C CA . GLY A 1 82 ? -16.178 -9.483 15.717 1.00 17.32 82 GLY A CA 1
ATOM 495 C C . GLY A 1 82 ? -15.353 -9.649 16.972 1.00 13.38 82 GLY A C 1
ATOM 496 O O . GLY A 1 82 ? -15.834 -10.244 17.935 1.00 14.21 82 GLY A O 1
ATOM 497 N N . PHE A 1 83 ? -14.119 -9.146 17.002 1.00 12.22 83 PHE A N 1
ATOM 498 C CA . PHE A 1 83 ? -13.284 -9.266 18.192 1.00 13.34 83 PHE A CA 1
ATOM 499 C C . PHE A 1 83 ? -13.252 -7.951 18.951 1.00 12.57 83 PHE A C 1
ATOM 500 O O . PHE A 1 83 ? -13.203 -6.874 18.351 1.00 12.58 83 PHE A O 1
ATOM 508 N N . THR A 1 84 ? -13.289 -8.050 20.269 1.00 13.06 84 THR A N 1
ATOM 509 C CA . THR A 1 84 ? -13.129 -6.920 21.170 1.00 13.36 84 THR A CA 1
ATOM 510 C C . THR A 1 84 ? -11.691 -6.854 21.647 1.00 11.95 84 THR A C 1
ATOM 511 O O . THR A 1 84 ? -10.911 -7.789 21.447 1.00 14.93 84 THR A O 1
ATOM 515 N N . PRO A 1 85 ? -11.303 -5.762 22.311 1.00 13.65 85 PRO A N 1
ATOM 516 C CA . PRO A 1 85 ? -9.964 -5.747 22.926 1.00 16.38 85 PRO A CA 1
ATOM 517 C C . PRO A 1 85 ? -9.754 -6.899 23.899 1.00 16.23 85 PRO A C 1
ATOM 518 O O . PRO A 1 85 ? -8.660 -7.482 23.941 1.00 14.22 85 PRO A O 1
ATOM 522 N N . LEU A 1 86 ? -10.793 -7.279 24.653 1.00 14.07 86 LEU A N 1
ATOM 523 C CA . LEU A 1 86 ? -10.656 -8.402 25.583 1.00 13.31 86 LEU A CA 1
ATOM 524 C C . LEU A 1 86 ? -10.374 -9.708 24.842 1.00 14.57 86 LEU A C 1
ATOM 525 O O . LEU A 1 86 ? -9.520 -10.496 25.278 1.00 13.76 86 LEU A O 1
ATOM 530 N N . HIS A 1 87 ? -11.107 -9.977 23.749 1.00 11.68 87 HIS A N 1
ATOM 531 C CA . HIS A 1 87 ? -10.775 -11.120 22.890 1.00 11.22 87 HIS A CA 1
ATOM 532 C C . HIS A 1 87 ? -9.290 -11.134 22.554 1.00 15.83 87 HIS A C 1
ATOM 533 O O . HIS A 1 87 ? -8.613 -12.159 22.684 1.00 12.78 87 HIS A O 1
ATOM 540 N N . LEU A 1 88 ? -8.784 -10.011 22.044 1.00 12.19 88 LEU A N 1
ATOM 541 C CA . LEU A 1 88 ? -7.434 -10.042 21.480 1.00 12.67 88 LEU A CA 1
ATOM 542 C C . LEU A 1 88 ? -6.382 -10.215 22.567 1.00 15.73 88 LEU A C 1
ATOM 543 O O . LEU A 1 88 ? -5.379 -10.922 22.368 1.00 13.99 88 LEU A O 1
ATOM 548 N N . ALA A 1 89 ? -6.591 -9.584 23.725 1.00 12.41 89 ALA A N 1
ATOM 549 C CA . ALA A 1 89 ? -5.645 -9.749 24.823 1.00 12.37 89 ALA A CA 1
ATOM 550 C C . ALA A 1 89 ? -5.694 -11.168 25.380 1.00 15.53 89 ALA A C 1
ATOM 551 O O . ALA A 1 89 ? -4.666 -11.710 25.808 1.00 16.87 89 ALA A O 1
ATOM 553 N N . ALA A 1 90 ? -6.885 -11.782 25.382 1.00 14.00 90 ALA A N 1
ATOM 554 C CA . ALA A 1 90 ? -7.025 -13.147 25.881 1.00 16.20 90 ALA A CA 1
ATOM 555 C C . ALA A 1 90 ? -6.410 -14.151 24.912 1.00 16.42 90 ALA A C 1
ATOM 556 O O . ALA A 1 90 ? -5.864 -15.177 25.333 1.00 20.75 90 ALA A O 1
ATOM 558 N N . TYR A 1 91 ? -6.497 -13.875 23.610 1.00 10.92 91 TYR A N 1
ATOM 559 C CA . TYR A 1 91 ? -5.778 -14.680 22.626 1.00 13.38 91 TYR A CA 1
ATOM 560 C C . TYR A 1 91 ? -4.265 -14.521 22.790 1.00 14.68 91 TYR A C 1
ATOM 561 O O . TYR A 1 91 ? -3.518 -15.509 22.801 1.00 15.53 91 TYR A O 1
ATOM 570 N N . ALA A 1 92 ? -3.799 -13.283 22.924 1.00 11.98 92 ALA A N 1
ATOM 571 C CA . ALA A 1 92 ? -2.366 -13.016 22.907 1.00 13.25 92 ALA A CA 1
ATOM 572 C C . ALA A 1 92 ? -1.676 -13.402 24.212 1.00 20.52 92 ALA A C 1
ATOM 573 O O . ALA A 1 92 ? -0.448 -13.563 24.225 1.00 20.92 92 ALA A O 1
ATOM 575 N N . GLY A 1 93 ? -2.416 -13.527 25.302 1.00 15.50 93 GLY A N 1
ATOM 576 C CA . GLY A 1 93 ? -1.859 -13.978 26.559 1.00 15.48 93 GLY A CA 1
ATOM 577 C C . GLY A 1 93 ? -1.402 -12.899 27.518 1.00 17.56 93 GLY A C 1
ATOM 578 O O . GLY A 1 93 ? -0.528 -13.164 28.346 1.00 18.09 93 GLY A O 1
ATOM 579 N N . HIS A 1 94 ? -1.968 -11.702 27.451 1.00 16.65 94 HIS A N 1
ATOM 580 C CA . HIS A 1 94 ? -1.531 -10.586 28.292 1.00 20.36 94 HIS A CA 1
ATOM 581 C C . HIS A 1 94 ? -2.468 -10.480 29.495 1.00 18.30 94 HIS A C 1
ATOM 582 O O . HIS A 1 94 ? -3.538 -9.869 29.420 1.00 18.46 94 HIS A O 1
ATOM 589 N N . LEU A 1 95 ? -2.042 -11.071 30.610 1.00 19.01 95 LEU A N 1
ATOM 590 C CA . LEU A 1 95 ? -2.898 -11.174 31.786 1.00 20.01 95 LEU A CA 1
ATOM 591 C C . LEU A 1 95 ? -3.208 -9.803 32.365 1.00 21.87 95 LEU A C 1
ATOM 592 O O . LEU A 1 95 ? -4.364 -9.498 32.673 1.00 21.44 95 LEU A O 1
ATOM 597 N N . GLU A 1 96 ? -2.177 -8.966 32.548 1.00 19.65 96 GLU A N 1
ATOM 598 C CA . GLU A 1 96 ? -2.399 -7.652 33.149 1.00 23.88 96 GLU A CA 1
ATOM 599 C C . GLU A 1 96 ? -3.310 -6.782 32.283 1.00 24.81 96 GLU A C 1
ATOM 600 O O . GLU A 1 96 ? -4.128 -6.020 32.811 1.00 21.10 96 GLU A O 1
ATOM 606 N N . ILE A 1 97 ? -3.202 -6.891 30.953 1.00 17.46 97 ILE A N 1
ATOM 607 C CA . ILE A 1 97 ? -4.140 -6.192 30.074 1.00 16.12 97 ILE A CA 1
ATOM 608 C C . ILE A 1 97 ? -5.562 -6.669 30.334 1.00 18.96 97 ILE A C 1
ATOM 609 O O . ILE A 1 97 ? -6.499 -5.868 30.445 1.00 17.55 97 ILE A O 1
ATOM 614 N N . VAL A 1 98 ? -5.748 -7.991 30.384 1.00 17.26 98 VAL A N 1
ATOM 615 C CA . VAL A 1 98 ? -7.077 -8.558 30.618 1.00 15.14 98 VAL A CA 1
ATOM 616 C C . VAL A 1 98 ? -7.665 -8.023 31.914 1.00 16.07 98 VAL A C 1
ATOM 617 O O . VAL A 1 98 ? -8.834 -7.618 31.962 1.00 19.61 98 VAL A O 1
ATOM 621 N N . GLU A 1 99 ? -6.860 -7.984 32.979 1.00 22.19 99 GLU A N 1
ATOM 622 C CA . GLU A 1 99 ? -7.353 -7.484 34.258 1.00 23.46 99 GLU A CA 1
ATOM 623 C C . GLU A 1 99 ? -7.761 -6.017 34.164 1.00 23.27 99 GLU A C 1
ATOM 624 O O . GLU A 1 99 ? -8.812 -5.626 34.689 1.00 23.58 99 GLU A O 1
ATOM 630 N N . VAL A 1 100 ? -6.960 -5.194 33.483 1.00 19.56 100 VAL A N 1
ATOM 631 C CA . VAL A 1 100 ? -7.308 -3.781 33.347 1.00 18.98 100 VAL A CA 1
ATOM 632 C C . VAL A 1 100 ? -8.583 -3.619 32.524 1.00 20.39 100 VAL A C 1
ATOM 633 O O . VAL A 1 100 ? -9.467 -2.819 32.868 1.00 19.11 100 VAL A O 1
ATOM 637 N N . LEU A 1 101 ? -8.708 -4.376 31.431 1.00 17.92 101 LEU A N 1
ATOM 638 C CA . LEU A 1 101 ? -9.916 -4.289 30.614 1.00 19.61 101 LEU A CA 1
ATOM 639 C C . LEU A 1 101 ? -11.149 -4.673 31.423 1.00 22.97 101 LEU A C 1
ATOM 640 O O . LEU A 1 101 ? -12.164 -3.964 31.398 1.00 21.41 101 LEU A O 1
ATOM 645 N N . LEU A 1 102 ? -11.066 -5.781 32.174 1.00 16.83 102 LEU A N 1
ATOM 646 C CA . LEU A 1 102 ? -12.184 -6.196 33.020 1.00 21.31 102 LEU A CA 1
ATOM 647 C C . LEU A 1 102 ? -12.529 -5.127 34.048 1.00 28.24 102 LEU A C 1
ATOM 648 O O . LEU A 1 102 ? -13.711 -4.867 34.316 1.00 23.61 102 LEU A O 1
ATOM 653 N N . LYS A 1 103 ? -11.511 -4.505 34.646 1.00 24.60 103 LYS A N 1
ATOM 654 C CA . LYS A 1 103 ? -11.770 -3.452 35.619 1.00 27.11 103 LYS A CA 1
ATOM 655 C C . LYS A 1 103 ? -12.510 -2.280 34.987 1.00 24.98 103 LYS A C 1
ATOM 656 O O . LYS A 1 103 ? -13.256 -1.569 35.674 1.00 26.83 103 LYS A O 1
ATOM 662 N N . HIS A 1 104 ? -12.323 -2.064 33.684 1.00 24.30 104 HIS A N 1
ATOM 663 C CA . HIS A 1 104 ? -12.980 -0.978 32.969 1.00 18.97 104 HIS A CA 1
ATOM 664 C C . HIS A 1 104 ? -14.258 -1.429 32.261 1.00 23.72 104 HIS A C 1
ATOM 665 O O . HIS A 1 104 ? -14.739 -0.731 31.361 1.00 22.02 104 HIS A O 1
ATOM 672 N N . GLY A 1 105 ? -14.806 -2.583 32.638 1.00 16.77 105 GLY A N 1
ATOM 673 C CA . GLY A 1 105 ? -16.107 -3.000 32.150 1.00 24.86 105 GLY A CA 1
ATOM 674 C C . GLY A 1 105 ? -16.117 -3.824 30.881 1.00 19.96 105 GLY A C 1
ATOM 675 O O . GLY A 1 105 ? -17.183 -3.968 30.272 1.00 22.83 105 GLY A O 1
ATOM 676 N N . ALA A 1 106 ? -14.975 -4.380 30.466 1.00 19.48 106 ALA A N 1
ATOM 677 C CA . ALA A 1 106 ? -14.955 -5.263 29.304 1.00 22.57 106 ALA A CA 1
ATOM 678 C C . ALA A 1 106 ? -15.952 -6.404 29.488 1.00 24.62 106 ALA A C 1
ATOM 679 O O . ALA A 1 106 ? -16.097 -6.948 30.586 1.00 22.69 106 ALA A O 1
ATOM 681 N N . ASP A 1 107 ? -16.644 -6.757 28.403 1.00 22.22 107 ASP A N 1
ATOM 682 C CA . ASP A 1 107 ? -17.726 -7.740 28.431 1.00 23.48 107 ASP A CA 1
ATOM 683 C C . ASP A 1 107 ? -17.152 -9.143 28.258 1.00 18.08 107 ASP A C 1
ATOM 684 O O . ASP A 1 107 ? -16.659 -9.493 27.178 1.00 19.02 107 ASP A O 1
ATOM 689 N N . VAL A 1 108 ? -17.228 -9.958 29.315 1.00 21.58 108 VAL A N 1
ATOM 690 C CA . VAL A 1 108 ? -16.717 -11.323 29.219 1.00 24.13 108 VAL A CA 1
ATOM 691 C C . VAL A 1 108 ? -17.568 -12.189 28.296 1.00 22.20 108 VAL A C 1
ATOM 692 O O . VAL A 1 108 ? -17.112 -13.252 27.863 1.00 23.62 108 VAL A O 1
ATOM 696 N N . ASN A 1 109 ? -18.792 -11.772 27.983 1.00 21.50 109 ASN A N 1
ATOM 697 C CA . ASN A 1 109 ? -19.684 -12.565 27.151 1.00 20.72 109 ASN A CA 1
ATOM 698 C C . ASN A 1 109 ? -19.732 -12.069 25.712 1.00 23.01 109 ASN A C 1
ATOM 699 O O . ASN A 1 109 ? -20.565 -12.537 24.931 1.00 22.65 109 ASN A O 1
ATOM 704 N N . ALA A 1 110 ? -18.835 -11.163 25.336 1.00 19.92 110 ALA A N 1
ATOM 705 C CA . ALA A 1 110 ? -18.775 -10.721 23.952 1.00 20.73 110 ALA A CA 1
ATOM 706 C C . ALA A 1 110 ? -18.421 -11.903 23.062 1.00 19.92 110 ALA A C 1
ATOM 707 O O . ALA A 1 110 ? -17.546 -12.710 23.392 1.00 18.37 110 ALA A O 1
ATOM 709 N N . GLN A 1 111 ? -19.122 -12.023 21.939 1.00 15.55 111 GLN A N 1
ATOM 710 C CA . GLN A 1 111 ? -18.897 -13.129 21.018 1.00 16.93 111 GLN A CA 1
ATOM 711 C C . GLN A 1 111 ? -18.512 -12.612 19.640 1.00 16.07 111 GLN A C 1
ATOM 712 O O . GLN A 1 111 ? -19.005 -11.571 19.193 1.00 17.59 111 GLN A O 1
ATOM 718 N N . ASP A 1 112 ? -17.622 -13.350 18.966 1.00 18.36 112 ASP A N 1
ATOM 719 C CA . ASP A 1 112 ? -17.316 -13.066 17.569 1.00 19.12 112 ASP A CA 1
ATOM 720 C C . ASP A 1 112 ? -18.455 -13.622 16.705 1.00 20.10 112 ASP A C 1
ATOM 721 O O . ASP A 1 112 ? -19.521 -13.990 17.210 1.00 23.18 112 ASP A O 1
ATOM 726 N N . GLN A 1 113 ? -18.258 -13.687 15.386 1.00 19.70 113 GLN A N 1
ATOM 727 C CA . GLN A 1 113 ? -19.351 -14.074 14.493 1.00 26.92 113 GLN A CA 1
ATOM 728 C C . GLN A 1 113 ? -19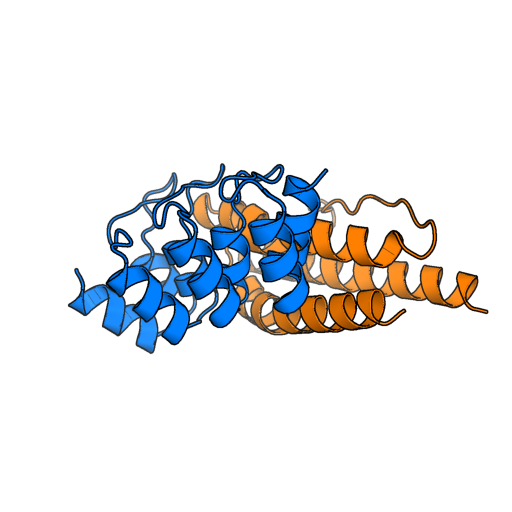.663 -15.561 14.525 1.00 28.32 113 GLN A C 1
ATOM 729 O O . GLN A 1 113 ? -20.665 -15.980 13.926 1.00 29.06 113 GLN A O 1
ATOM 735 N N . ASP A 1 114 ? -18.838 -16.371 15.184 1.00 20.76 114 ASP A N 1
ATOM 736 C CA . ASP A 1 114 ? -19.121 -17.793 15.336 1.00 23.26 114 ASP A CA 1
ATOM 737 C C . ASP A 1 114 ? -19.242 -18.179 16.808 1.00 25.07 114 ASP A C 1
ATOM 738 O O . ASP A 1 114 ? -19.047 -19.345 17.167 1.00 26.79 114 ASP A O 1
ATOM 743 N N . GLY A 1 115 ? -19.554 -17.208 17.671 1.00 23.95 115 GLY A N 1
ATOM 744 C CA . GLY A 1 115 ? -19.873 -17.465 19.060 1.00 23.51 115 GLY A CA 1
ATOM 745 C C . GLY A 1 115 ? -18.698 -17.556 20.014 1.00 20.38 115 GLY A C 1
ATOM 746 O O . GLY A 1 115 ? -18.910 -17.862 21.193 1.00 24.07 115 GLY A O 1
ATOM 747 N N . ALA A 1 116 ? -17.474 -17.295 19.558 1.00 20.40 116 ALA A N 1
ATOM 748 C CA . ALA A 1 116 ? -16.308 -17.415 20.427 1.00 23.37 116 ALA A CA 1
ATOM 749 C C . ALA A 1 116 ? -16.223 -16.227 21.378 1.00 21.87 116 ALA A C 1
ATOM 750 O O . ALA A 1 116 ? -16.290 -15.070 20.948 1.00 18.00 116 ALA A O 1
ATOM 752 N N . THR A 1 117 ? -16.059 -16.518 22.659 1.00 19.00 117 THR A N 1
ATOM 753 C CA . THR A 1 117 ? -15.867 -15.537 23.716 1.00 18.72 117 THR A CA 1
ATOM 754 C C . THR A 1 117 ? -14.388 -15.360 24.007 1.00 18.97 117 THR A C 1
ATOM 755 O O . THR A 1 117 ? -13.547 -16.131 23.532 1.00 19.51 117 THR A O 1
ATOM 759 N N . PRO A 1 118 ? -14.028 -14.346 24.808 1.00 19.76 118 PRO A N 1
ATOM 760 C CA . PRO A 1 118 ? -12.626 -14.242 25.252 1.00 20.43 118 PRO A CA 1
ATOM 761 C C . PRO A 1 118 ? -12.158 -15.469 26.012 1.00 20.18 118 PRO A C 1
ATOM 762 O O . PRO A 1 118 ? -11.015 -15.906 25.832 1.00 17.26 118 PRO A O 1
ATOM 766 N N . PHE A 1 119 ? -13.020 -16.054 26.850 1.00 17.83 119 PHE A N 1
ATOM 767 C CA . PHE A 1 119 ? -12.645 -17.299 27.507 1.00 18.41 119 PHE A CA 1
ATOM 768 C C . PHE A 1 119 ? -12.303 -18.375 26.485 1.00 20.15 119 PHE A C 1
ATOM 769 O O . PHE A 1 119 ? -11.319 -19.101 26.652 1.00 21.24 119 PHE A O 1
ATOM 777 N N . ASP A 1 120 ? -13.117 -18.507 25.430 1.00 19.39 120 ASP A N 1
ATOM 778 C CA . ASP A 1 120 ? -12.837 -19.516 24.409 1.00 22.19 120 ASP A CA 1
ATOM 779 C C . ASP A 1 120 ? -11.445 -19.330 23.815 1.00 18.68 120 ASP A C 1
ATOM 780 O O . ASP A 1 120 ? -10.687 -20.296 23.672 1.00 19.41 120 ASP A O 1
ATOM 785 N N . LEU A 1 121 ? -11.083 -18.088 23.475 1.00 15.36 121 LEU A N 1
ATOM 786 C CA . LEU A 1 121 ? -9.769 -17.859 22.892 1.00 16.88 121 LEU A CA 1
ATOM 787 C C . LEU A 1 121 ? -8.669 -18.175 23.895 1.00 18.34 121 LEU A C 1
ATOM 788 O O . LEU A 1 121 ? -7.667 -18.807 23.542 1.00 16.48 121 LEU A O 1
ATOM 793 N N . ALA A 1 122 ? -8.840 -17.759 25.153 1.00 17.63 122 ALA A N 1
ATOM 794 C CA . ALA A 1 122 ? -7.813 -18.037 26.155 1.00 20.89 122 ALA A CA 1
ATOM 795 C C . ALA A 1 122 ? -7.613 -19.539 26.325 1.00 23.35 122 ALA A C 1
ATOM 796 O O . ALA A 1 122 ? -6.473 -20.022 26.420 1.00 19.38 122 ALA A O 1
ATOM 798 N N . ALA A 1 123 ? -8.717 -20.295 26.329 1.00 18.27 123 ALA A N 1
ATOM 799 C CA . ALA A 1 123 ? -8.646 -21.747 26.462 1.00 17.66 123 ALA A CA 1
ATOM 800 C C . ALA A 1 123 ? -8.000 -22.394 25.242 1.00 18.30 123 ALA A C 1
ATOM 801 O O . ALA A 1 123 ? -7.144 -23.271 25.380 1.00 19.78 123 ALA A O 1
ATOM 803 N N . TRP A 1 124 ? -8.406 -21.986 24.034 1.00 15.76 124 TRP A N 1
ATOM 804 C CA . TRP A 1 124 ? -7.880 -22.627 22.830 1.00 19.02 124 TRP A CA 1
ATOM 805 C C . TRP A 1 124 ? -6.406 -22.314 22.614 1.00 16.06 124 TRP A C 1
ATOM 806 O O . TRP A 1 124 ? -5.679 -23.129 22.032 1.00 15.33 124 TRP A O 1
ATOM 817 N N . PHE A 1 125 ? -5.943 -21.144 23.054 1.00 19.12 125 PHE A N 1
ATOM 818 C CA . PHE A 1 125 ? -4.565 -20.748 22.804 1.00 17.53 125 P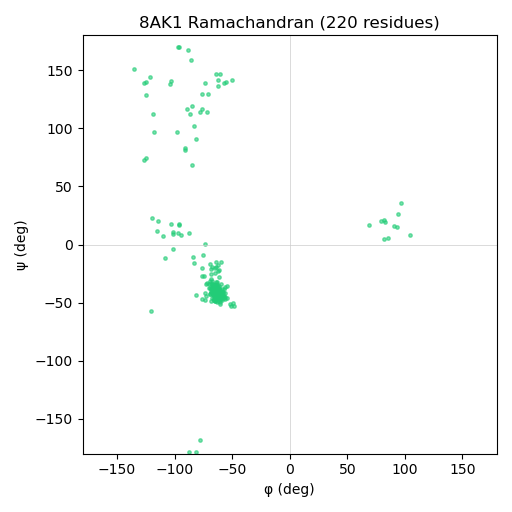HE A CA 1
ATOM 819 C C . PHE A 1 125 ? -3.665 -20.950 24.014 1.00 17.62 125 PHE A C 1
ATOM 820 O O . PHE A 1 125 ? -2.495 -20.552 23.980 1.00 19.54 125 PHE A O 1
ATOM 828 N N . GLY A 1 126 ? -4.167 -21.614 25.055 1.00 17.46 126 GLY A N 1
ATOM 829 C CA . GLY A 1 126 ? -3.339 -22.069 26.150 1.00 23.81 126 GLY A CA 1
ATOM 830 C C . GLY A 1 126 ? -2.974 -21.026 27.171 1.00 24.00 126 GLY A C 1
ATOM 831 O O . GLY A 1 126 ? -1.995 -21.208 27.904 1.00 23.16 126 GLY A O 1
ATOM 832 N N . ASN A 1 127 ? -3.725 -19.929 27.243 1.00 19.16 127 ASN A N 1
ATOM 833 C CA . ASN A 1 127 ? -3.479 -18.896 28.244 1.00 18.69 127 ASN A CA 1
ATOM 834 C C . ASN A 1 127 ? -4.313 -19.233 29.483 1.00 23.63 127 ASN A C 1
ATOM 835 O O . ASN A 1 127 ? -5.396 -18.696 29.722 1.00 18.69 127 ASN A O 1
ATOM 840 N N . GLU A 1 128 ? -3.773 -20.154 30.293 1.00 24.73 128 GLU A N 1
ATOM 841 C CA . GLU A 1 128 ? -4.564 -20.755 31.367 1.00 25.53 128 GLU A CA 1
ATOM 842 C C . GLU A 1 128 ? -4.901 -19.752 32.466 1.00 29.26 128 GLU A C 1
ATOM 843 O O . GLU A 1 128 ? -6.018 -19.770 33.002 1.00 28.18 128 GLU A O 1
ATOM 849 N N . ASP A 1 129 ? -3.944 -18.893 32.838 1.00 26.92 129 ASP A N 1
ATOM 850 C CA . ASP A 1 129 ? -4.203 -17.890 33.871 1.00 30.03 129 ASP A CA 1
ATOM 851 C C . ASP A 1 129 ? -5.327 -16.958 33.454 1.00 29.09 129 ASP A C 1
ATOM 852 O O . ASP A 1 129 ? -6.206 -16.626 34.259 1.00 29.33 129 ASP A O 1
ATOM 857 N N . ILE A 1 130 ? -5.311 -16.523 32.193 1.00 21.95 130 ILE A N 1
ATOM 858 C CA . ILE A 1 130 ? -6.378 -15.665 31.694 1.00 19.84 130 ILE A CA 1
ATOM 859 C C . ILE A 1 130 ? -7.701 -16.417 31.666 1.00 23.48 130 ILE A C 1
ATOM 860 O O . ILE A 1 130 ? -8.740 -15.879 32.059 1.00 22.21 130 ILE A O 1
ATOM 865 N N . ALA A 1 131 ? -7.687 -17.672 31.203 1.00 20.70 131 ALA A N 1
ATOM 866 C CA . ALA A 1 131 ? -8.921 -18.456 31.188 1.00 27.06 131 ALA A CA 1
ATOM 867 C C . ALA A 1 131 ? -9.536 -18.525 32.578 1.00 26.21 131 ALA A C 1
ATOM 868 O O . ALA A 1 131 ? -10.753 -18.369 32.738 1.00 27.93 131 ALA A O 1
ATOM 870 N N . GLU A 1 132 ? -8.699 -18.708 33.600 1.00 23.67 132 GLU A N 1
ATOM 871 C CA . GLU A 1 132 ? -9.191 -18.796 34.970 1.00 32.01 132 GLU A CA 1
ATOM 872 C C . GLU A 1 132 ? -9.776 -17.465 35.432 1.00 32.78 132 GLU A C 1
ATOM 873 O O . GLU A 1 132 ? -10.840 -17.431 36.061 1.00 31.18 132 GLU A O 1
ATOM 879 N N . VAL A 1 133 ? -9.102 -16.360 35.117 1.00 29.45 133 VAL A N 1
ATOM 880 C CA . VAL A 1 133 ? -9.626 -15.043 35.468 1.00 29.75 133 VAL A CA 1
ATOM 881 C C . VAL A 1 133 ? -10.960 -14.792 34.770 1.00 33.16 133 VAL A C 1
ATOM 882 O O . VAL A 1 133 ? -11.918 -14.308 35.386 1.00 31.37 133 VAL A O 1
ATOM 886 N N . LEU A 1 134 ? -11.053 -15.136 33.482 1.00 27.67 134 LEU A N 1
ATOM 887 C CA . LEU A 1 134 ? -12.301 -14.921 32.751 1.00 26.71 134 LEU A CA 1
ATOM 888 C C . LEU A 1 134 ? -13.427 -15.797 33.291 1.00 28.91 134 LEU A C 1
ATOM 889 O O . LEU A 1 134 ? -14.573 -15.343 33.395 1.00 28.04 134 LEU A O 1
ATOM 894 N N . GLN A 1 135 ? -13.126 -17.046 33.658 1.00 30.44 135 GLN A N 1
ATOM 895 C CA . GLN A 1 135 ? -14.159 -17.912 34.222 1.00 29.60 135 GLN A CA 1
ATOM 896 C C . GLN A 1 135 ? -14.707 -17.334 35.521 1.00 35.01 135 GLN A C 1
ATOM 897 O O . GLN A 1 135 ? -15.927 -17.254 35.712 1.00 36.97 135 GLN A O 1
ATOM 899 N N . LYS A 1 136 ? -13.818 -16.906 36.422 1.00 35.46 136 LYS A N 1
ATOM 900 C CA . LYS A 1 136 ? -14.267 -16.316 37.681 1.00 37.23 136 LYS A CA 1
ATOM 901 C C . LYS A 1 136 ? -15.089 -15.055 37.440 1.00 42.61 136 LYS A C 1
ATOM 902 O O . LYS A 1 136 ? -16.084 -14.809 38.134 1.00 37.92 136 LYS A O 1
ATOM 904 N N . ALA A 1 137 ? -14.693 -14.248 36.453 1.00 38.47 137 ALA A N 1
ATOM 905 C CA . ALA A 1 137 ? -15.425 -13.022 36.153 1.00 33.25 137 ALA A CA 1
ATOM 906 C C . ALA A 1 137 ? -16.805 -13.308 35.581 1.00 41.31 137 ALA A C 1
ATOM 907 O O . ALA A 1 137 ? -17.706 -12.470 35.694 1.00 43.20 137 ALA A O 1
ATOM 909 N N . ALA A 1 138 ? -16.991 -14.469 34.963 1.00 38.69 138 ALA A N 1
ATOM 910 C CA . ALA A 1 138 ? -18.274 -14.826 34.374 1.00 41.34 138 ALA A CA 1
ATOM 911 C C . ALA A 1 138 ? -19.197 -15.425 35.428 1.00 46.98 138 ALA A C 1
ATOM 912 O O . ALA A 1 138 ? -20.362 -15.045 35.524 1.00 55.32 138 ALA A O 1
ATOM 914 N N . ILE B 2 205 ? 15.670 7.980 12.604 1.00 37.17 205 ILE B N 1
ATOM 915 C CA . ILE B 2 205 ? 15.954 6.550 12.512 1.00 23.78 205 ILE B CA 1
ATOM 916 C C . ILE B 2 205 ? 15.468 5.866 13.789 1.00 18.16 205 ILE B C 1
ATOM 917 O O . ILE B 2 205 ? 15.211 4.655 13.818 1.00 16.90 205 ILE B O 1
ATOM 922 N N . LYS B 2 206 ? 15.334 6.667 14.851 1.00 20.08 206 LYS B N 1
ATOM 923 C CA . LYS B 2 206 ? 14.799 6.157 16.109 1.00 17.17 206 LYS B CA 1
ATOM 924 C C . LYS B 2 206 ? 13.397 5.578 15.917 1.00 21.85 206 LYS B C 1
ATOM 925 O O . LYS B 2 206 ? 13.057 4.542 16.503 1.00 16.19 206 LYS B O 1
ATOM 931 N N . ALA B 2 207 ? 12.565 6.236 15.107 1.00 17.16 207 ALA B N 1
ATOM 932 C CA . ALA B 2 207 ? 11.225 5.714 14.844 1.00 22.23 207 ALA B CA 1
ATOM 933 C C . ALA B 2 207 ? 11.287 4.366 14.134 1.00 19.06 207 ALA B C 1
ATOM 934 O O . ALA B 2 207 ? 10.488 3.460 14.420 1.00 16.99 207 ALA B O 1
ATOM 936 N N . PHE B 2 208 ? 12.230 4.212 13.205 1.00 17.54 208 PHE B N 1
ATOM 937 C CA . PHE B 2 208 ? 12.395 2.924 12.542 1.00 16.45 208 PHE B CA 1
ATOM 938 C C . PHE B 2 208 ? 12.829 1.848 13.540 1.00 17.16 208 PHE B C 1
ATOM 939 O O . PHE B 2 208 ? 12.325 0.718 13.510 1.00 14.56 208 PHE B O 1
ATOM 947 N N . GLU B 2 209 ? 13.752 2.182 14.442 1.00 15.96 209 GLU B N 1
ATOM 948 C CA . GLU B 2 209 ? 14.156 1.213 15.460 1.00 14.59 209 GLU B CA 1
ATOM 949 C C . GLU B 2 209 ? 12.965 0.791 16.315 1.00 15.88 209 GLU B C 1
ATOM 950 O O . GLU B 2 209 ? 12.768 -0.401 16.575 1.00 13.41 209 GLU B O 1
ATOM 956 N N . GLU B 2 210 ? 12.128 1.754 16.711 1.00 15.38 210 GLU B N 1
ATOM 957 C CA . GLU B 2 210 ? 10.942 1.428 17.494 1.00 16.11 210 GLU B CA 1
ATOM 958 C C . GLU B 2 210 ? 10.006 0.504 16.722 1.00 14.11 210 GLU B C 1
ATOM 959 O O . GLU B 2 210 ? 9.403 -0.404 17.307 1.00 12.28 210 GLU B O 1
ATOM 965 N N . THR B 2 211 ? 9.895 0.706 15.406 1.00 12.07 211 THR B N 1
ATOM 966 C CA . THR B 2 211 ? 9.080 -0.180 14.577 1.00 16.24 211 THR B CA 1
ATOM 967 C C . THR B 2 211 ? 9.616 -1.608 14.603 1.00 12.10 211 THR B C 1
ATOM 968 O O . THR B 2 211 ? 8.843 -2.566 14.708 1.00 14.47 211 THR B O 1
ATOM 972 N N . LEU B 2 212 ? 10.940 -1.771 14.491 1.00 12.58 212 LEU B N 1
ATOM 973 C CA . LEU B 2 212 ? 11.508 -3.115 14.578 1.00 13.53 212 LEU B CA 1
ATOM 974 C C . LEU B 2 212 ? 11.191 -3.750 15.924 1.00 17.19 212 LEU B C 1
ATOM 975 O O . LEU B 2 212 ? 10.834 -4.931 15.992 1.00 13.14 212 LEU B O 1
ATOM 980 N N . LYS B 2 213 ? 11.308 -2.975 17.009 1.00 13.93 213 LYS B N 1
ATOM 981 C CA . LYS B 2 213 ? 11.037 -3.528 18.331 1.00 13.38 213 LYS B CA 1
ATOM 982 C C . LYS B 2 213 ? 9.578 -3.935 18.461 1.00 17.07 213 LYS B C 1
ATOM 983 O O . LYS B 2 213 ? 9.268 -5.006 19.002 1.00 14.81 213 LYS B O 1
ATOM 989 N N . GLY B 2 214 ? 8.666 -3.092 17.972 1.00 13.03 214 GLY B N 1
ATOM 990 C CA . GLY B 2 214 ? 7.257 -3.471 17.974 1.00 12.07 214 GLY B CA 1
ATOM 991 C C . GLY B 2 214 ? 7.008 -4.719 17.148 1.00 13.64 214 GLY B C 1
ATOM 992 O O . GLY B 2 214 ? 6.295 -5.634 17.577 1.00 13.27 214 GLY B O 1
ATOM 993 N N . PHE B 2 215 ? 7.609 -4.785 15.959 1.00 12.88 215 PHE B N 1
ATOM 994 C CA . PHE B 2 215 ? 7.430 -5.965 15.125 1.00 11.94 215 PHE B CA 1
ATOM 995 C C . PHE B 2 215 ? 7.900 -7.215 15.851 1.00 12.38 215 PHE B C 1
ATOM 996 O O . PHE B 2 215 ? 7.201 -8.233 15.876 1.00 12.92 215 PHE B O 1
ATOM 1004 N N . GLU B 2 216 ? 9.099 -7.164 16.444 1.00 13.64 216 GLU B N 1
ATOM 1005 C CA . GLU B 2 216 ? 9.612 -8.360 17.107 1.00 14.14 216 GLU B CA 1
ATOM 1006 C C . GLU B 2 216 ? 8.786 -8.716 18.337 1.00 13.27 216 GLU B C 1
ATOM 1007 O O . GLU B 2 216 ? 8.627 -9.902 18.651 1.00 14.84 216 GLU B O 1
ATOM 1013 N N . THR B 2 217 ? 8.259 -7.709 19.050 1.00 13.05 217 THR B N 1
ATOM 1014 C CA . THR B 2 217 ? 7.373 -7.982 20.178 1.00 15.79 217 THR B CA 1
ATOM 1015 C C . THR B 2 217 ? 6.113 -8.705 19.706 1.00 15.91 217 THR B C 1
ATOM 1016 O O . THR B 2 217 ? 5.694 -9.709 20.295 1.00 15.28 217 THR B O 1
ATOM 1020 N N . TRP B 2 218 ? 5.520 -8.222 18.617 1.00 12.81 218 TRP B N 1
ATOM 1021 C CA . TRP B 2 218 ? 4.362 -8.892 18.029 1.00 11.82 218 TRP B CA 1
ATOM 1022 C C . TRP B 2 218 ? 4.720 -10.289 17.522 1.00 15.18 218 TRP B C 1
ATOM 1023 O O . TRP B 2 218 ? 3.957 -11.252 17.717 1.00 14.87 218 TRP B O 1
ATOM 1034 N N . LEU B 2 219 ? 5.875 -10.411 16.860 1.00 12.45 219 LEU B N 1
ATOM 1035 C CA . LEU B 2 219 ? 6.258 -11.662 16.212 1.00 12.58 219 LEU B CA 1
ATOM 1036 C C . LEU B 2 219 ? 6.380 -12.795 17.221 1.00 15.42 219 LEU B C 1
ATOM 1037 O O . LEU B 2 219 ? 6.010 -13.938 16.931 1.00 14.99 219 LEU B O 1
ATOM 1042 N N . LYS B 2 220 ? 6.904 -12.495 18.412 1.00 16.85 220 LYS B N 1
ATOM 1043 C CA . LYS B 2 220 ? 7.109 -13.537 19.410 1.00 23.17 220 LYS B CA 1
ATOM 1044 C C . LYS B 2 220 ? 5.793 -14.212 19.775 1.00 19.57 220 LYS B C 1
ATOM 1045 O O . LYS B 2 220 ? 5.732 -15.440 19.897 1.00 22.00 220 LYS B O 1
ATOM 1051 N N . VAL B 2 221 ? 4.721 -13.428 19.912 1.00 14.38 221 VAL B N 1
ATOM 1052 C CA . VAL B 2 221 ? 3.409 -13.996 20.211 1.00 17.05 221 VAL B CA 1
ATOM 1053 C C . VAL B 2 221 ? 2.826 -14.691 18.980 1.00 24.36 221 VAL B C 1
ATOM 1054 O O . VAL B 2 221 ? 2.336 -15.829 19.054 1.00 18.98 221 VAL B O 1
ATOM 1058 N N . ALA B 2 222 ? 2.871 -14.019 17.830 1.00 14.40 222 ALA B N 1
ATOM 1059 C CA . ALA B 2 222 ? 2.250 -14.566 16.627 1.00 15.81 222 ALA B CA 1
ATOM 1060 C C . ALA B 2 222 ? 2.876 -15.902 16.215 1.00 17.87 222 ALA B C 1
ATOM 1061 O O . ALA B 2 222 ? 2.164 -16.828 15.802 1.00 18.18 222 ALA B O 1
ATOM 1063 N N . MET B 2 223 ? 4.201 -16.028 16.330 1.00 17.89 223 MET B N 1
ATOM 1064 C CA . MET B 2 223 ? 4.859 -17.277 15.940 1.00 15.88 223 MET B CA 1
ATOM 1065 C C . MET B 2 223 ? 4.403 -18.455 16.794 1.00 22.39 223 MET B C 1
ATOM 1066 O O . MET B 2 223 ? 4.328 -19.584 16.297 1.00 26.73 223 MET B O 1
ATOM 1071 N N . GLN B 2 224 ? 4.111 -18.231 18.078 1.00 22.57 224 GLN B N 1
ATOM 1072 C CA . GLN B 2 224 ? 3.630 -19.357 18.877 1.00 24.15 224 GLN B CA 1
ATOM 1073 C C . GLN B 2 224 ? 2.141 -19.590 18.662 1.00 27.15 224 GLN B C 1
ATOM 1074 O O . GLN B 2 224 ? 1.711 -20.738 18.510 1.00 23.12 224 GLN B O 1
ATOM 1080 N N . LYS B 2 225 ? 1.336 -18.525 18.628 1.00 13.14 225 LYS B N 1
ATOM 1081 C CA . LYS B 2 225 ? -0.111 -18.732 18.570 1.00 12.21 225 LYS B CA 1
ATOM 1082 C C . LYS B 2 225 ? -0.593 -19.158 17.187 1.00 19.74 225 LYS B C 1
ATOM 1083 O O . LYS B 2 225 ? -1.621 -19.843 17.088 1.00 17.11 225 LYS B O 1
ATOM 1089 N N . ALA B 2 226 ? 0.124 -18.784 16.117 1.00 16.40 226 ALA B N 1
ATOM 1090 C CA . ALA B 2 226 ? -0.342 -19.122 14.772 1.00 19.70 226 ALA B CA 1
ATOM 1091 C C . ALA B 2 226 ? -0.481 -20.626 14.580 1.00 19.03 226 ALA B C 1
ATOM 1092 O O . ALA B 2 226 ? -1.370 -21.074 13.844 1.00 20.18 226 ALA B O 1
ATOM 1094 N N . THR B 2 227 ? 0.389 -21.420 15.218 1.00 18.84 227 THR B N 1
ATOM 1095 C CA . THR B 2 227 ? 0.332 -22.871 15.084 1.00 25.30 227 THR B CA 1
ATOM 1096 C C . THR B 2 227 ? -0.952 -23.462 15.645 1.00 22.96 227 THR B C 1
ATOM 1097 O O . THR B 2 227 ? -1.245 -24.632 15.373 1.00 23.47 227 THR B O 1
ATOM 1101 N N . LEU B 2 228 ? -1.703 -22.698 16.434 1.00 18.28 228 LEU B N 1
ATOM 1102 C CA . LEU B 2 228 ? -2.959 -23.147 17.008 1.00 16.63 228 LEU B CA 1
ATOM 1103 C C . LEU B 2 228 ? -4.171 -22.606 16.267 1.00 20.40 228 LEU B C 1
ATOM 1104 O O . LEU B 2 228 ? -5.303 -22.954 16.618 1.00 16.00 228 LEU B O 1
ATOM 1109 N N . ILE B 2 229 ? -3.972 -21.754 15.265 1.00 15.46 229 ILE B N 1
ATOM 1110 C CA . ILE B 2 229 ? -5.094 -21.165 14.536 1.00 15.41 229 ILE B CA 1
ATOM 1111 C C . ILE B 2 229 ? -5.526 -22.127 13.437 1.00 17.58 229 ILE B C 1
ATOM 1112 O O . ILE B 2 229 ? -4.744 -22.451 12.536 1.00 16.51 229 ILE B O 1
ATOM 1117 N N . ASP B 2 230 ? -6.770 -22.577 13.502 1.00 16.13 230 ASP B N 1
ATOM 1118 C CA . ASP B 2 230 ? -7.315 -23.406 12.432 1.00 16.10 230 ASP B CA 1
ATOM 1119 C C . ASP B 2 230 ? -7.798 -22.461 11.348 1.00 18.27 230 ASP B C 1
ATOM 1120 O O . ASP B 2 230 ? -8.873 -21.868 11.464 1.00 16.94 230 ASP B O 1
ATOM 1125 N N . TYR B 2 231 ? -7.008 -22.320 10.281 1.00 16.85 231 TYR B N 1
ATOM 1126 C CA . TYR B 2 231 ? -7.363 -21.361 9.238 1.00 17.42 231 TYR B CA 1
ATOM 1127 C C . TYR B 2 231 ? -8.658 -21.727 8.518 1.00 20.51 231 TYR B C 1
ATOM 1128 O O . TYR B 2 231 ? -9.263 -20.860 7.874 1.00 20.18 231 TYR B O 1
ATOM 1137 N N . ASN B 2 232 ? -9.082 -22.989 8.581 1.00 17.83 232 ASN B N 1
ATOM 1138 C CA . ASN B 2 232 ? -10.320 -23.376 7.914 1.00 17.73 232 ASN B CA 1
ATOM 1139 C C . ASN B 2 232 ? -11.567 -23.095 8.739 1.00 27.57 232 ASN B C 1
ATOM 1140 O O . ASN B 2 232 ? -12.676 -23.196 8.197 1.00 22.71 232 ASN B O 1
ATOM 1145 N N . SER B 2 233 ? -11.427 -22.752 10.016 1.00 21.20 233 SER B N 1
ATOM 1146 C CA . SER B 2 233 ? -12.594 -22.419 10.822 1.00 25.20 233 SER B CA 1
ATOM 1147 C C . SER B 2 233 ? -12.963 -20.942 10.666 1.00 22.95 233 SER B C 1
ATOM 1148 O O . SER B 2 233 ? -12.147 -20.097 10.279 1.00 19.62 233 SER B O 1
ATOM 1151 N N . LEU B 2 234 ? -14.218 -20.634 10.987 1.00 16.83 234 LEU B N 1
ATOM 1152 C CA . LEU B 2 234 ? -14.674 -19.250 10.897 1.00 19.33 234 LEU B CA 1
ATOM 1153 C C . LEU B 2 234 ? -13.908 -18.346 11.862 1.00 21.58 234 LEU B C 1
ATOM 1154 O O . LEU B 2 234 ? -13.407 -17.282 11.472 1.00 20.93 234 LEU B O 1
ATOM 1159 N N . THR B 2 235 ? -13.807 -18.746 13.134 1.00 17.52 235 THR B N 1
ATOM 1160 C CA . THR B 2 235 ? -13.111 -17.907 14.105 1.00 14.60 235 THR B CA 1
ATOM 1161 C C . THR B 2 235 ? -11.608 -17.867 13.825 1.00 20.72 235 THR B C 1
ATOM 1162 O O . THR B 2 235 ? -10.966 -16.821 13.984 1.00 15.06 235 THR B O 1
ATOM 1166 N N . GLY B 2 236 ? -11.032 -18.988 13.393 1.00 18.44 236 GLY B N 1
ATOM 1167 C CA . GLY B 2 236 ? -9.599 -19.012 13.128 1.00 15.72 236 GLY B CA 1
ATOM 1168 C C . GLY B 2 236 ? -9.195 -18.123 11.963 1.00 17.19 236 GLY B C 1
ATOM 1169 O O . GLY B 2 236 ? -8.232 -17.353 12.055 1.00 13.93 236 GLY B O 1
ATOM 1170 N N . GLN B 2 237 ? -9.914 -18.226 10.841 1.00 17.84 237 GLN B N 1
ATOM 1171 C CA . GLN B 2 237 ? -9.608 -17.356 9.710 1.00 18.22 237 GLN B CA 1
ATOM 1172 C C . GLN B 2 237 ? -9.753 -15.889 10.097 1.00 18.45 237 GLN B C 1
ATOM 1173 O O . GLN B 2 237 ? -8.921 -15.057 9.723 1.00 13.89 237 GLN B O 1
ATOM 1179 N N . ALA B 2 238 ? -10.808 -15.559 10.847 1.00 17.97 238 ALA B N 1
ATOM 1180 C CA . ALA B 2 238 ? -11.031 -14.178 11.267 1.00 13.58 238 ALA B CA 1
ATOM 1181 C C . ALA B 2 238 ? -9.921 -13.705 12.190 1.00 17.97 238 ALA B C 1
ATOM 1182 O O . ALA B 2 238 ? -9.421 -12.581 12.058 1.00 16.64 238 ALA B O 1
ATOM 1184 N N . LEU B 2 239 ? -9.516 -14.557 13.132 1.00 12.77 239 LEU B N 1
ATOM 1185 C CA . LEU B 2 239 ? -8.451 -14.192 14.054 1.00 14.82 239 LEU B CA 1
ATOM 1186 C C . LEU B 2 239 ? -7.123 -14.027 13.326 1.00 13.09 239 LEU B C 1
ATOM 1187 O O . LEU B 2 239 ? -6.326 -13.144 13.669 1.00 13.73 239 LEU B O 1
ATOM 1192 N N . PHE B 2 240 ? -6.864 -14.867 12.324 1.00 15.34 240 PHE B N 1
ATOM 1193 C CA . PHE B 2 240 ? -5.653 -14.689 11.536 1.00 17.78 240 PHE B CA 1
ATOM 1194 C C . PHE B 2 240 ? -5.653 -13.332 10.839 1.00 14.72 240 PHE B C 1
ATOM 1195 O O . PHE B 2 240 ? -4.629 -12.642 10.808 1.00 15.08 240 PHE B O 1
ATOM 1203 N N . GLN B 2 241 ? -6.803 -12.919 10.304 1.00 13.62 241 GLN B N 1
ATOM 1204 C CA . GLN B 2 241 ? -6.899 -11.609 9.671 1.00 14.85 241 GLN B CA 1
ATOM 1205 C C . GLN B 2 241 ? -6.679 -10.496 10.687 1.00 13.60 241 GLN B C 1
ATOM 1206 O O . GLN B 2 241 ? -5.914 -9.551 10.445 1.00 13.16 241 GLN B O 1
ATOM 1212 N N . SER B 2 242 ? -7.345 -10.599 11.836 1.00 15.12 242 SER B N 1
ATOM 1213 C CA . SER B 2 242 ? -7.377 -9.493 12.789 1.00 12.93 242 SER B CA 1
ATOM 1214 C C . SER B 2 242 ? -6.051 -9.330 13.514 1.00 11.91 242 SER B C 1
ATOM 1215 O O . SER B 2 242 ? -5.606 -8.202 13.744 1.00 12.57 242 SER B O 1
ATOM 1218 N N . ALA B 2 243 ? -5.434 -10.443 13.916 1.00 11.70 243 ALA B N 1
ATOM 1219 C CA . ALA B 2 243 ? -4.303 -10.437 14.837 1.00 11.74 243 ALA B CA 1
ATOM 1220 C C . ALA B 2 243 ? -2.974 -10.774 14.178 1.00 14.97 243 ALA B C 1
ATOM 1221 O O . ALA B 2 243 ? -1.927 -10.606 14.819 1.00 16.73 243 ALA B O 1
ATOM 1223 N N . ILE B 2 244 ? -2.975 -11.265 12.937 1.00 13.33 244 ILE B N 1
ATOM 1224 C CA . ILE B 2 244 ? -1.698 -11.585 12.304 1.00 12.67 244 ILE B CA 1
ATOM 1225 C C . ILE B 2 244 ? -1.535 -10.772 11.033 1.00 13.34 244 ILE B C 1
ATOM 1226 O O . ILE B 2 244 ? -0.576 -9.999 10.906 1.00 13.17 244 ILE B O 1
ATOM 1231 N N . TYR B 2 245 ? -2.483 -10.905 10.099 1.00 12.91 245 TYR B N 1
ATOM 1232 C CA . TYR B 2 245 ? -2.340 -10.218 8.817 1.00 14.45 245 TYR B CA 1
ATOM 1233 C C . TYR B 2 245 ? -2.397 -8.701 8.980 1.00 16.42 245 TYR B C 1
ATOM 1234 O O . TYR B 2 245 ? -1.558 -7.979 8.426 1.00 13.04 245 TYR B O 1
ATOM 1243 N N . ALA B 2 246 ? -3.388 -8.184 9.718 1.00 12.34 246 ALA B N 1
ATOM 1244 C CA . ALA B 2 246 ? -3.505 -6.735 9.857 1.00 12.46 246 ALA B CA 1
ATOM 1245 C C . ALA B 2 246 ? -2.306 -6.095 10.549 1.00 12.87 246 ALA B C 1
ATOM 1246 O O . ALA B 2 246 ? -1.819 -5.058 10.065 1.00 13.61 246 ALA B O 1
ATOM 1248 N N . PRO B 2 247 ? -1.829 -6.597 11.692 1.00 10.46 247 PRO B N 1
ATOM 1249 C CA . PRO B 2 247 ? -0.648 -5.956 12.296 1.00 11.03 247 PRO B CA 1
ATOM 1250 C C . PRO B 2 247 ? 0.572 -6.075 11.412 1.00 17.24 247 PRO B C 1
ATOM 1251 O O . PRO B 2 247 ? 1.351 -5.119 11.321 1.00 14.18 247 PRO B O 1
ATOM 1255 N N . ALA B 2 248 ? 0.756 -7.227 10.754 1.00 12.53 248 ALA B N 1
ATOM 1256 C CA . ALA B 2 248 ? 1.887 -7.385 9.844 1.00 15.31 248 ALA B CA 1
ATOM 1257 C C . ALA B 2 248 ? 1.884 -6.298 8.779 1.00 16.51 248 ALA B C 1
ATOM 1258 O O . ALA B 2 248 ? 2.915 -5.672 8.511 1.00 12.92 248 ALA B O 1
ATOM 1260 N N . LEU B 2 249 ? 0.718 -6.048 8.169 1.00 15.28 249 LEU B N 1
ATOM 1261 C CA . LEU B 2 249 ? 0.612 -4.990 7.167 1.00 20.00 249 LEU B CA 1
ATOM 1262 C C . LEU B 2 249 ? 1.046 -3.644 7.728 1.00 14.59 249 LEU B C 1
ATOM 1263 O O . LEU B 2 249 ? 1.751 -2.873 7.063 1.00 15.37 249 LEU B O 1
ATOM 1268 N N . SER B 2 250 ? 0.601 -3.328 8.939 1.00 14.14 250 SER B N 1
ATOM 1269 C CA . SER B 2 250 ? 0.944 -2.048 9.540 1.00 15.55 250 SER B CA 1
ATOM 1270 C C . SER B 2 250 ? 2.443 -1.953 9.815 1.00 13.51 250 SER B C 1
ATOM 1271 O O . SER B 2 250 ? 3.070 -0.937 9.498 1.00 15.34 250 SER B O 1
ATOM 1274 N N . PHE B 2 251 ? 3.039 -3.000 10.405 1.00 14.47 251 PHE B N 1
ATOM 1275 C CA . PHE B 2 251 ? 4.483 -2.966 10.648 1.00 15.28 251 PHE B CA 1
ATOM 1276 C C . PHE B 2 251 ? 5.251 -2.808 9.343 1.00 14.08 251 PHE B C 1
ATOM 1277 O O . PHE B 2 251 ? 6.190 -2.005 9.254 1.00 15.45 251 PHE B O 1
ATOM 1285 N N . PHE B 2 252 ? 4.870 -3.584 8.319 1.00 15.96 252 PHE B N 1
ATOM 1286 C CA . PHE B 2 252 ? 5.587 -3.536 7.046 1.00 15.43 252 PHE B CA 1
ATOM 1287 C C . PHE B 2 252 ? 5.487 -2.162 6.406 1.00 17.18 252 PHE B C 1
ATOM 1288 O O . PHE B 2 252 ? 6.450 -1.676 5.804 1.00 15.04 252 PHE B O 1
ATOM 1296 N N . SER B 2 253 ? 4.320 -1.525 6.510 1.00 15.08 253 SER B N 1
ATOM 1297 C CA . SER B 2 253 ? 4.181 -0.173 5.984 1.00 15.18 253 SER B CA 1
ATOM 1298 C C . SER B 2 253 ? 5.059 0.798 6.756 1.00 16.17 253 SER B C 1
ATOM 1299 O O . SER B 2 253 ? 5.731 1.654 6.158 1.00 21.00 253 SER B O 1
ATOM 1302 N N . SER B 2 254 ? 5.091 0.662 8.088 1.00 18.22 254 SER B N 1
ATOM 1303 C CA . SER B 2 254 ? 5.920 1.542 8.907 1.00 15.29 254 SER B CA 1
ATOM 1304 C C . SER B 2 254 ? 7.404 1.313 8.646 1.00 16.99 254 SER B C 1
ATOM 1305 O O . SER B 2 254 ? 8.194 2.260 8.701 1.00 17.00 254 SER B O 1
ATOM 1308 N N . MET B 2 255 ? 7.810 0.067 8.380 1.00 16.64 255 MET B N 1
ATOM 1309 C CA . MET B 2 255 ? 9.211 -0.183 8.031 1.00 15.63 255 MET B CA 1
ATOM 1310 C C . MET B 2 255 ? 9.570 0.442 6.688 1.00 20.98 255 MET B C 1
ATOM 1311 O O . MET B 2 255 ? 10.649 1.029 6.538 1.00 19.17 255 MET B O 1
ATOM 1316 N N . GLY B 2 256 ? 8.690 0.305 5.692 1.00 17.55 256 GLY B N 1
ATOM 1317 C CA . GLY B 2 256 ? 9.032 0.756 4.355 1.00 23.64 256 GLY B CA 1
ATOM 1318 C C . GLY B 2 256 ? 9.004 2.264 4.188 1.00 26.48 256 GLY B C 1
ATOM 1319 O O . GLY B 2 256 ? 9.735 2.809 3.352 1.00 26.06 256 GLY B O 1
ATOM 1320 N N . ALA B 2 257 ? 8.192 2.958 4.991 1.00 25.92 257 ALA B N 1
ATOM 1321 C CA . ALA B 2 257 ? 7.955 4.387 4.766 1.00 32.91 257 ALA B CA 1
ATOM 1322 C C . ALA B 2 257 ? 9.215 5.245 4.855 1.00 34.80 257 ALA B C 1
ATOM 1323 O O . ALA B 2 257 ? 9.446 6.050 3.933 1.00 31.00 257 ALA B O 1
ATOM 1325 N N . PRO B 2 258 ? 10.060 5.150 5.889 1.00 29.63 258 PRO B N 1
ATOM 1326 C CA . PRO B 2 258 ? 11.267 5.994 5.925 1.00 29.07 258 PRO B CA 1
ATOM 1327 C C . PRO B 2 258 ? 12.204 5.774 4.750 1.00 30.45 258 PRO B C 1
ATOM 1328 O O . PRO B 2 258 ? 13.098 6.600 4.539 1.00 30.45 258 PRO B O 1
ATOM 1332 N N . PHE B 2 259 ? 12.040 4.691 3.989 1.00 26.87 259 PHE B N 1
ATOM 1333 C CA . PHE B 2 259 ? 12.974 4.349 2.923 1.00 24.25 259 PHE B CA 1
ATOM 1334 C C . PHE B 2 259 ? 12.337 4.396 1.541 1.00 32.93 259 PHE B C 1
ATOM 1335 O O . PHE B 2 259 ? 12.946 3.919 0.574 1.00 37.65 259 PHE B O 1
ATOM 1343 N N . GLY B 2 260 ? 11.136 4.958 1.421 1.00 33.55 260 GLY B N 1
ATOM 1344 C CA . GLY B 2 260 ? 10.466 5.042 0.138 1.00 32.13 260 GLY B CA 1
ATOM 1345 C C . GLY B 2 260 ? 10.006 3.716 -0.416 1.00 36.76 260 GLY B C 1
ATOM 1346 O O . GLY B 2 260 ? 9.712 3.618 -1.608 1.00 32.57 260 GLY B O 1
ATOM 1347 N N . ILE B 2 261 ? 9.932 2.686 0.413 1.00 27.90 261 ILE B N 1
ATOM 1348 C CA . ILE B 2 261 ? 9.565 1.355 -0.051 1.00 26.47 261 ILE B CA 1
ATOM 1349 C C . ILE B 2 261 ? 8.050 1.224 0.017 1.00 23.37 261 ILE B C 1
ATOM 1350 O O . ILE B 2 261 ? 7.458 1.307 1.098 1.00 34.60 261 ILE B O 1
ATOM 1355 N N . ILE B 2 262 ? 7.423 1.045 -1.141 1.00 29.27 262 ILE B N 1
ATOM 1356 C CA . ILE B 2 262 ? 5.972 0.939 -1.261 1.00 29.55 262 ILE B CA 1
ATOM 1357 C C . ILE B 2 262 ? 5.688 -0.446 -1.824 1.00 35.56 262 ILE B C 1
ATOM 1358 O O . ILE B 2 262 ? 5.778 -0.672 -3.037 1.00 36.58 262 ILE B O 1
ATOM 1360 N N . GLU B 2 263 ? 5.382 -1.386 -0.940 1.00 28.24 263 GLU B N 1
ATOM 1361 C CA . GLU B 2 263 ? 4.993 -2.734 -1.317 1.00 34.13 263 GLU B CA 1
ATOM 1362 C C . GLU B 2 263 ? 3.790 -3.118 -0.473 1.00 32.93 263 GLU B C 1
ATOM 1363 O O . GLU B 2 263 ? 3.628 -2.635 0.649 1.00 33.78 263 GLU B O 1
ATOM 1369 N N . THR B 2 264 ? 2.937 -3.975 -1.014 1.00 28.11 264 THR B N 1
ATOM 1370 C CA . THR B 2 264 ? 1.775 -4.440 -0.265 1.00 32.98 264 THR B CA 1
ATOM 1371 C C . THR B 2 264 ? 1.870 -5.950 -0.107 1.00 25.24 264 THR B C 1
ATOM 1372 O O . THR B 2 264 ? 1.765 -6.692 -1.089 1.00 29.57 264 THR B O 1
ATOM 1376 N N . PHE B 2 265 ? 2.075 -6.392 1.128 1.00 25.25 265 PHE B N 1
ATOM 1377 C CA . PHE B 2 265 ? 2.130 -7.815 1.422 1.00 23.21 265 PHE B CA 1
ATOM 1378 C C . PHE B 2 265 ? 0.739 -8.418 1.290 1.00 24.04 265 PHE B C 1
ATOM 1379 O O . PHE B 2 265 ? -0.230 -7.891 1.852 1.00 18.67 265 PHE B O 1
ATOM 1387 N N . THR B 2 266 ? 0.630 -9.507 0.532 1.00 17.68 266 THR B N 1
ATOM 1388 C CA . THR B 2 266 ? -0.622 -10.251 0.437 1.00 20.12 266 THR B CA 1
ATOM 1389 C C . THR B 2 266 ? -0.371 -11.717 0.753 1.00 26.74 266 THR B C 1
ATOM 1390 O O . THR B 2 266 ? 0.637 -12.289 0.324 1.00 26.39 266 THR B O 1
ATOM 1394 N N . LEU B 2 267 ? -1.292 -12.318 1.503 1.00 24.14 267 LEU B N 1
ATOM 1395 C CA . LEU B 2 267 ? -1.2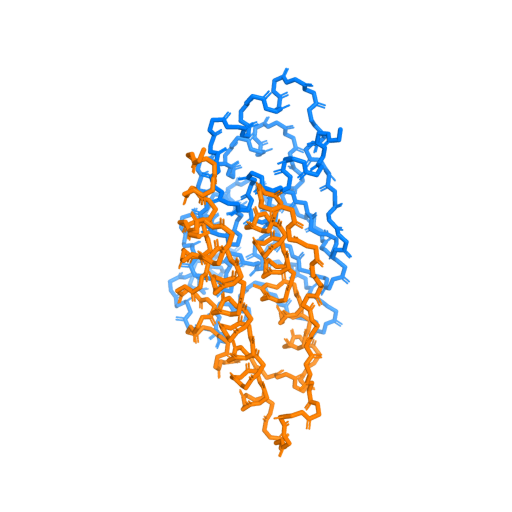13 -13.751 1.767 1.00 23.05 267 LEU B CA 1
ATOM 1396 C C . LEU B 2 267 ? -1.370 -14.528 0.467 1.00 27.32 267 LEU B C 1
ATOM 1397 O O . LEU B 2 267 ? -2.089 -14.114 -0.446 1.00 25.58 267 LEU B O 1
ATOM 1402 N N . ALA B 2 268 ? -0.681 -15.668 0.382 1.00 25.12 268 ALA B N 1
ATOM 1403 C CA . ALA B 2 268 ? -0.729 -16.541 -0.789 1.00 25.51 268 ALA B CA 1
ATOM 1404 C C . ALA B 2 268 ? -1.138 -17.953 -0.363 1.00 22.94 268 ALA B C 1
ATOM 1405 O O . ALA B 2 268 ? -0.306 -18.867 -0.332 1.00 24.02 268 ALA B O 1
ATOM 1407 N N . PRO B 2 269 ? -2.420 -18.157 -0.042 1.00 24.49 269 PRO B N 1
ATOM 1408 C CA . PRO B 2 269 ? -2.864 -19.494 0.399 1.00 31.27 269 PRO B CA 1
ATOM 1409 C C . PRO B 2 269 ? -2.665 -20.591 -0.638 1.00 34.72 269 PRO B C 1
ATOM 1410 O O . PRO B 2 269 ? -2.594 -21.771 -0.261 1.00 29.16 269 PRO B O 1
ATOM 1414 N N . THR B 2 270 ? -2.564 -20.249 -1.927 1.00 31.18 270 THR B N 1
ATOM 1415 C CA . THR B 2 270 ? -2.318 -21.276 -2.938 1.00 38.30 270 THR B CA 1
ATOM 1416 C C . THR B 2 270 ? -0.985 -21.968 -2.727 1.00 30.61 270 THR B C 1
ATOM 1417 O O . THR B 2 270 ? -0.802 -23.092 -3.209 1.00 29.15 270 THR B O 1
ATOM 1421 N N . LYS B 2 271 ? -0.049 -21.321 -2.032 1.00 25.95 271 LYS B N 1
ATOM 1422 C CA . LYS B 2 271 ? 1.242 -21.913 -1.720 1.00 25.66 271 LYS B CA 1
ATOM 1423 C C . LYS B 2 271 ? 1.220 -22.714 -0.424 1.00 25.88 271 LYS B C 1
ATOM 1424 O O . LYS B 2 271 ? 2.284 -23.128 0.049 1.00 27.49 271 LYS B O 1
ATOM 1430 N N . CYS B 2 272 ? 0.037 -22.955 0.145 1.00 23.93 272 CYS B N 1
ATOM 1431 C CA . CYS B 2 272 ? -0.129 -23.736 1.372 1.00 20.83 272 CYS B CA 1
ATOM 1432 C C . CYS B 2 272 ? -1.148 -24.846 1.130 1.00 25.23 272 CYS B C 1
ATOM 1433 O O . CYS B 2 272 ? -2.275 -24.790 1.630 1.00 23.71 272 CYS B O 1
ATOM 1436 N N . PRO B 2 273 ? -0.774 -25.892 0.372 1.00 23.62 273 PRO B N 1
ATOM 1437 C CA . PRO B 2 273 ? -1.764 -26.897 -0.085 1.00 26.07 273 PRO B CA 1
ATOM 1438 C C . PRO B 2 273 ? -2.015 -28.002 0.941 1.00 26.42 273 PRO B C 1
ATOM 1439 O O . PRO B 2 273 ? -1.663 -29.179 0.753 1.00 23.70 273 PRO B O 1
ATOM 1443 N N . TYR B 2 274 ? -2.650 -27.632 2.052 1.00 20.51 274 TYR B N 1
ATOM 1444 C CA . TYR B 2 274 ? -2.883 -28.547 3.163 1.00 23.74 274 TYR B CA 1
ATOM 1445 C C . TYR B 2 274 ? -4.365 -28.605 3.494 1.00 24.90 274 TYR B C 1
ATOM 1446 O O . TYR B 2 274 ? -5.051 -27.581 3.483 1.00 22.99 274 TYR B O 1
ATOM 1455 N N . LEU B 2 275 ? -4.859 -29.805 3.799 1.00 23.55 275 LEU B N 1
ATOM 1456 C CA . LEU B 2 275 ? -6.208 -29.912 4.346 1.00 24.16 275 LEU B CA 1
ATOM 1457 C C . LEU B 2 275 ? -6.274 -29.403 5.780 1.00 19.54 275 LEU B C 1
ATOM 1458 O O . LEU B 2 275 ? -7.297 -28.851 6.195 1.00 21.40 275 LEU B O 1
ATOM 1463 N N . ASP B 2 276 ? -5.198 -29.575 6.544 1.00 24.11 276 ASP B N 1
ATOM 1464 C CA . ASP B 2 276 ? -5.168 -29.204 7.955 1.00 25.38 276 ASP B CA 1
ATOM 1465 C C . ASP B 2 276 ? -5.039 -27.684 8.085 1.00 22.85 276 ASP B C 1
ATOM 1466 O O . ASP B 2 276 ? -4.034 -27.100 7.668 1.00 20.80 276 ASP B O 1
ATOM 1471 N N . GLY B 2 277 ? -6.057 -27.045 8.663 1.00 18.29 277 GLY B N 1
ATOM 1472 C CA . GLY B 2 277 ? -6.049 -25.599 8.806 1.00 19.59 277 GLY B CA 1
ATOM 1473 C C . GLY B 2 277 ? -4.962 -25.082 9.724 1.00 19.85 277 GLY B C 1
ATOM 1474 O O . GLY B 2 277 ? -4.548 -23.926 9.580 1.00 17.36 277 GLY B O 1
ATOM 1475 N N . LEU B 2 278 ? -4.481 -25.913 10.659 1.00 18.80 278 LEU B N 1
ATOM 1476 C CA . LEU B 2 278 ? -3.340 -25.505 11.476 1.00 21.37 278 LEU B CA 1
ATOM 1477 C C . LEU B 2 278 ? -2.084 -25.393 10.622 1.00 19.71 278 LEU B C 1
ATOM 1478 O O . LEU B 2 278 ? -1.267 -24.483 10.820 1.00 18.25 278 LEU B O 1
ATOM 1483 N N . LYS B 2 279 ? -1.919 -26.305 9.662 1.00 16.51 279 LYS B N 1
ATOM 1484 C CA . LYS B 2 279 ? -0.750 -26.241 8.791 1.00 22.30 279 LYS B CA 1
ATOM 1485 C C . LYS B 2 279 ? -0.837 -25.056 7.843 1.00 18.18 279 LYS B C 1
ATOM 1486 O O . LYS B 2 279 ? 0.191 -24.456 7.511 1.00 17.61 279 LYS B O 1
ATOM 1492 N N . ILE B 2 280 ? -2.047 -24.697 7.405 1.00 16.68 280 ILE B N 1
ATOM 1493 C CA . ILE B 2 280 ? -2.199 -23.496 6.584 1.00 16.43 280 ILE B CA 1
ATOM 1494 C C . ILE B 2 280 ? -1.742 -22.265 7.356 1.00 14.94 280 ILE B C 1
ATOM 1495 O O . ILE B 2 280 ? -0.997 -21.425 6.833 1.00 16.13 280 ILE B O 1
ATOM 1500 N N . SER B 2 281 ? -2.171 -22.142 8.620 1.00 14.95 281 SER B N 1
ATOM 1501 C CA . SER B 2 281 ? -1.801 -20.966 9.408 1.00 15.69 281 SER B CA 1
ATOM 1502 C C . SER B 2 281 ? -0.292 -20.878 9.597 1.00 15.16 281 SER B C 1
ATOM 1503 O O . SER B 2 281 ? 0.293 -19.794 9.481 1.00 17.08 281 SER B O 1
ATOM 1506 N N . ALA B 2 282 ? 0.353 -22.008 9.903 1.00 17.83 282 ALA B N 1
ATOM 1507 C CA . ALA B 2 282 ? 1.806 -22.004 10.049 1.00 19.29 282 ALA B CA 1
ATOM 1508 C C . ALA B 2 282 ? 2.481 -21.597 8.744 1.00 18.41 282 ALA B C 1
ATOM 1509 O O . ALA B 2 282 ? 3.466 -20.847 8.744 1.00 18.09 282 ALA B O 1
ATOM 1511 N N . CYS B 2 283 ? 1.958 -22.085 7.622 1.00 15.28 283 CYS B N 1
ATOM 1512 C CA . CYS B 2 283 ? 2.533 -21.781 6.321 1.00 16.00 283 CYS B CA 1
ATOM 1513 C C . CYS B 2 283 ? 2.332 -20.313 5.956 1.00 16.71 283 CYS B C 1
ATOM 1514 O O . CYS B 2 283 ? 3.251 -19.656 5.441 1.00 19.32 283 CYS B O 1
ATOM 1517 N N . LEU B 2 284 ? 1.152 -19.764 6.255 1.00 14.96 284 LEU B N 1
ATOM 1518 C CA . LEU B 2 284 ? 0.928 -18.340 6.032 1.00 14.87 284 LEU B CA 1
ATOM 1519 C C . LEU B 2 284 ? 1.777 -17.491 6.969 1.00 16.01 284 LEU B C 1
ATOM 1520 O O . LEU B 2 284 ? 2.276 -16.434 6.571 1.00 15.64 284 LEU B O 1
ATOM 1525 N N . MET B 2 285 ? 1.966 -17.942 8.215 1.00 12.41 285 MET B N 1
ATOM 1526 C CA . MET B 2 285 ? 2.828 -17.206 9.125 1.00 18.32 285 MET B CA 1
ATOM 1527 C C . MET B 2 285 ? 4.256 -17.164 8.588 1.00 17.15 285 MET B C 1
ATOM 1528 O O . MET B 2 285 ? 4.941 -16.139 8.692 1.00 16.59 285 MET B O 1
ATOM 1533 N N . GLU B 2 286 ? 4.705 -18.256 7.970 1.00 17.60 286 GLU B N 1
ATOM 1534 C CA . GLU B 2 286 ? 6.028 -18.259 7.361 1.00 14.87 286 GLU B CA 1
ATOM 1535 C C . GLU B 2 286 ? 6.121 -17.246 6.219 1.00 18.09 286 GLU B C 1
ATOM 1536 O O . GLU B 2 286 ? 7.175 -16.633 6.005 1.00 18.26 286 GLU B O 1
ATOM 1542 N N . GLN B 2 287 ? 5.036 -17.063 5.460 1.00 16.87 287 GLN B N 1
ATOM 1543 C CA . GLN B 2 287 ? 5.050 -16.023 4.432 1.00 18.52 287 GLN B CA 1
ATOM 1544 C C . GLN B 2 287 ? 5.194 -14.640 5.045 1.00 15.61 287 GLN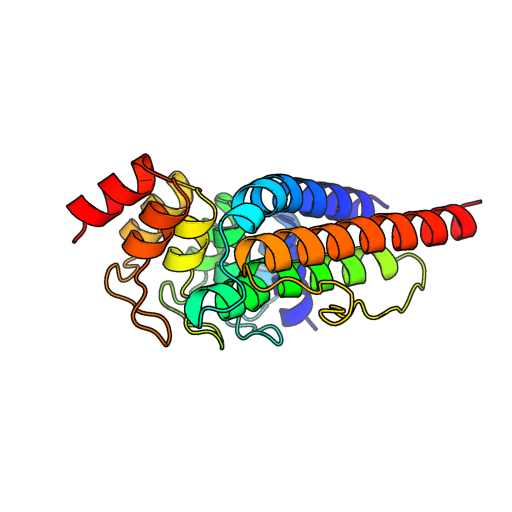 B C 1
ATOM 1545 O O . GLN B 2 287 ? 5.833 -13.763 4.455 1.00 16.28 287 GLN B O 1
ATOM 1551 N N . VAL B 2 288 ? 4.609 -14.427 6.224 1.00 15.50 288 VAL B N 1
ATOM 1552 C CA . VAL B 2 288 ? 4.777 -13.153 6.919 1.00 14.87 288 VAL B CA 1
ATOM 1553 C C . VAL B 2 288 ? 6.252 -12.906 7.223 1.00 16.54 288 VAL B C 1
ATOM 1554 O O . VAL B 2 288 ? 6.799 -11.842 6.910 1.00 17.33 288 VAL B O 1
ATOM 1558 N N . ILE B 2 289 ? 6.921 -13.892 7.829 1.00 13.69 289 ILE B N 1
ATOM 1559 C CA . ILE B 2 289 ? 8.328 -13.729 8.194 1.00 17.35 289 ILE B CA 1
ATOM 1560 C C . ILE B 2 289 ? 9.186 -13.565 6.947 1.00 18.74 289 ILE B C 1
ATOM 1561 O O . ILE B 2 289 ? 10.135 -12.769 6.925 1.00 17.36 289 ILE B O 1
ATOM 1566 N N . GLN B 2 290 ? 8.857 -14.300 5.879 1.00 18.12 290 GLN B N 1
ATOM 1567 C CA . GLN B 2 290 ? 9.600 -14.152 4.632 1.00 19.97 290 GLN B CA 1
ATOM 1568 C C . GLN B 2 290 ? 9.459 -12.743 4.070 1.00 16.28 290 GLN B C 1
ATOM 1569 O O . GLN B 2 290 ? 10.422 -12.178 3.536 1.00 17.73 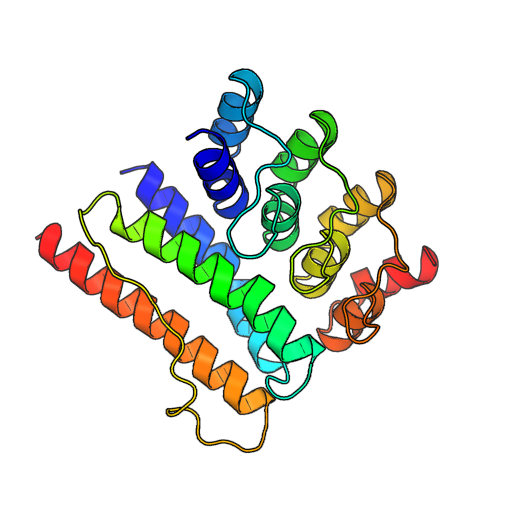290 GLN B O 1
ATOM 1575 N N . ASN B 2 291 ? 8.263 -12.158 4.170 1.00 16.62 291 ASN B N 1
ATOM 1576 C CA . ASN B 2 291 ? 8.107 -10.790 3.696 1.00 12.36 291 ASN B CA 1
ATOM 1577 C C . ASN B 2 291 ? 8.968 -9.830 4.509 1.00 17.40 291 ASN B C 1
ATOM 1578 O O . ASN B 2 291 ? 9.579 -8.909 3.950 1.00 18.56 291 ASN B O 1
ATOM 1583 N N . TYR B 2 292 ? 9.023 -10.021 5.829 1.00 11.86 292 TYR B N 1
ATOM 1584 C CA . TYR B 2 292 ? 9.957 -9.248 6.640 1.00 15.39 292 TYR B CA 1
ATOM 1585 C C . TYR B 2 292 ? 11.378 -9.327 6.070 1.00 16.40 292 TYR B C 1
ATOM 1586 O O . TYR B 2 292 ? 12.034 -8.301 5.864 1.00 15.63 292 TYR B O 1
ATOM 1595 N N . ARG B 2 293 ? 11.866 -10.543 5.804 1.00 14.96 293 ARG B N 1
ATOM 1596 C CA . ARG B 2 293 ? 13.210 -10.711 5.246 1.00 18.94 293 ARG B CA 1
ATOM 1597 C C . ARG B 2 293 ? 13.377 -9.950 3.932 1.00 18.65 293 ARG B C 1
ATOM 1598 O O . ARG B 2 293 ? 14.451 -9.396 3.652 1.00 17.89 293 ARG B O 1
ATOM 1606 N N . MET B 2 294 ? 12.337 -9.945 3.098 1.00 13.06 294 MET B N 1
ATOM 1607 C CA . MET B 2 294 ? 12.411 -9.272 1.803 1.00 17.33 294 MET B CA 1
ATOM 1608 C C . MET B 2 294 ? 12.479 -7.762 1.968 1.00 18.39 294 MET B C 1
ATOM 1609 O O . MET B 2 294 ? 13.273 -7.094 1.296 1.00 17.41 294 MET B O 1
ATOM 1614 N N . ILE B 2 295 ? 11.673 -7.212 2.876 1.00 18.87 295 ILE B N 1
ATOM 1615 C CA . ILE B 2 295 ? 11.720 -5.773 3.128 1.00 15.01 295 ILE B CA 1
ATOM 1616 C C . ILE B 2 295 ? 13.067 -5.376 3.728 1.00 20.25 295 ILE B C 1
ATOM 1617 O O . ILE B 2 295 ? 13.656 -4.358 3.343 1.00 18.07 295 ILE B O 1
ATOM 1622 N N . VAL B 2 296 ? 13.583 -6.174 4.666 1.00 14.78 296 VAL B N 1
ATOM 1623 C CA . VAL B 2 296 ? 14.899 -5.888 5.244 1.00 15.48 296 VAL B CA 1
ATOM 1624 C C . VAL B 2 296 ? 15.971 -5.842 4.155 1.00 22.79 296 VAL B C 1
ATOM 1625 O O . VAL B 2 296 ? 16.864 -4.980 4.168 1.00 19.41 296 VAL B O 1
ATOM 1629 N N . ALA B 2 297 ? 15.912 -6.774 3.205 1.00 19.37 297 ALA B N 1
ATOM 1630 C CA . ALA B 2 297 ? 16.891 -6.775 2.124 1.00 18.14 297 ALA B CA 1
ATOM 1631 C C . ALA B 2 297 ? 16.780 -5.513 1.279 1.00 20.70 297 ALA B C 1
ATOM 1632 O O . ALA B 2 297 ? 17.798 -4.933 0.883 1.00 23.77 297 ALA B O 1
ATOM 1634 N N . LEU B 2 298 ? 15.552 -5.064 0.999 1.00 19.56 298 LEU B N 1
ATOM 1635 C CA . LEU B 2 298 ? 15.375 -3.819 0.258 1.00 20.62 298 LEU B CA 1
ATOM 1636 C C . LEU B 2 298 ? 15.915 -2.638 1.044 1.00 25.47 298 LEU B C 1
ATOM 1637 O O . LEU B 2 298 ? 16.543 -1.736 0.475 1.00 27.34 298 LEU B O 1
ATOM 1642 N N . ILE B 2 299 ? 15.672 -2.620 2.355 1.00 18.68 299 ILE B N 1
ATOM 1643 C CA . ILE B 2 299 ? 16.157 -1.512 3.176 1.00 22.96 299 ILE B CA 1
ATOM 1644 C C . ILE B 2 299 ? 17.677 -1.499 3.201 1.00 25.28 299 ILE B C 1
ATOM 1645 O O . ILE B 2 299 ? 18.308 -0.435 3.127 1.00 25.48 299 ILE B O 1
ATOM 1650 N N . GLN B 2 300 ? 18.294 -2.678 3.281 1.00 21.90 300 GLN B N 1
ATOM 1651 C CA . GLN B 2 300 ? 19.754 -2.729 3.312 1.00 26.00 300 GLN B CA 1
ATOM 1652 C C . GLN B 2 300 ? 20.361 -2.253 1.993 1.00 35.58 300 GLN B C 1
ATOM 1653 O O . GLN B 2 300 ? 21.417 -1.608 1.991 1.00 32.87 300 GLN B O 1
ATOM 1659 N N . ASN B 2 301 ? 19.707 -2.544 0.864 1.00 33.83 301 ASN B N 1
ATOM 1660 C CA . ASN B 2 301 ? 20.188 -2.029 -0.416 1.00 35.85 301 ASN B CA 1
ATOM 1661 C C . ASN B 2 301 ? 20.118 -0.507 -0.456 1.00 36.64 301 ASN B C 1
ATOM 1662 O O . ASN B 2 301 ? 21.042 0.149 -0.948 1.00 45.68 301 ASN B O 1
ATOM 1667 N N . LYS B 2 302 ? 19.030 0.075 0.055 1.00 34.74 302 LYS B N 1
ATOM 1668 C CA . LYS B 2 302 ? 18.935 1.531 0.112 1.00 35.02 302 LYS B CA 1
ATOM 1669 C C . LYS B 2 302 ? 20.024 2.110 1.005 1.00 41.16 302 LYS B C 1
ATOM 1670 O O . LYS B 2 302 ? 20.694 3.082 0.637 1.00 43.87 302 LYS B O 1
ATOM 1676 N N . LEU B 2 303 ? 20.215 1.521 2.188 1.00 30.62 303 LEU B N 1
ATOM 1677 C CA . LEU B 2 303 ? 21.210 2.038 3.123 1.00 31.20 303 LEU B CA 1
ATOM 1678 C C . LEU B 2 303 ? 22.627 1.929 2.571 1.00 37.35 303 LEU B C 1
ATOM 1679 O O . LEU B 2 303 ? 23.474 2.776 2.874 1.00 39.17 303 LEU B O 1
ATOM 1684 N N . SER B 2 304 ? 22.911 0.903 1.773 1.00 39.29 304 SER B N 1
ATOM 1685 C CA . SER B 2 304 ? 24.247 0.741 1.200 1.00 46.24 304 SER B CA 1
ATOM 1686 C C . SER B 2 304 ? 24.282 1.098 -0.287 1.00 45.47 304 SER B C 1
ATOM 1687 O O . SER B 2 304 ? 23.434 1.844 -0.784 1.00 47.71 304 SER B O 1
#